Protein AF-A0A7S4JA35-F1 (afdb_monomer_lite)

Organism: Guillardia theta (NCBI:txid55529)

pLDDT: mean 89.78, std 7.51, range [56.56, 97.75]

Secondary structure (DSSP, 8-state):
-HHHHHHHHHH--EEEETTGGGS-HHHHHHHHHHHHHHHHHHHTT-SEEEETTEEEE--TT-EEEE---TTSTT-PPPPHHHHHTS---------HHHHHHHHHHHTT-SSHHHHHHHHHHHHHHHHHHS---TT---SHHHHHHHHHHHHHHHHHTT-----HHHHHHHHHHHHHHHHGGGS-HHHHHHHHHHHHHH-TT---PPP--TTHHHHHHHHHHHTT----HHHHHHHHHHHHHHHH-S-----

Structure (mmCIF, N/CA/C/O backbone):
data_AF-A0A7S4JA35-F1
#
_entry.id   AF-A0A7S4JA35-F1
#
loop_
_atom_site.group_PDB
_atom_site.id
_atom_site.type_symbol
_atom_site.label_atom_id
_atom_site.label_alt_id
_atom_site.label_comp_id
_atom_site.label_asym_id
_atom_site.label_entity_id
_atom_site.label_seq_id
_atom_site.pdbx_PDB_ins_code
_atom_site.Cartn_x
_atom_site.Cartn_y
_atom_site.Cartn_z
_atom_site.occupancy
_atom_site.B_iso_or_equiv
_atom_site.auth_seq_id
_atom_site.auth_comp_id
_atom_site.auth_asym_id
_atom_site.auth_atom_id
_atom_site.pdbx_PDB_model_num
ATOM 1 N N . MET A 1 1 ? -25.005 -2.907 8.654 1.00 83.94 1 MET A N 1
ATOM 2 C CA . MET A 1 1 ? -24.137 -2.500 9.779 1.00 83.94 1 MET A CA 1
ATOM 3 C C . MET A 1 1 ? -24.591 -3.073 11.118 1.00 83.94 1 MET A C 1
ATOM 5 O O . MET A 1 1 ? -23.832 -3.814 11.720 1.00 83.94 1 MET A O 1
ATOM 9 N N . GLY A 1 2 ? -25.831 -2.828 11.550 1.00 86.81 2 GLY A N 1
ATOM 10 C CA . GLY A 1 2 ? -26.327 -3.287 12.855 1.00 86.81 2 GLY A CA 1
ATOM 11 C C . GLY A 1 2 ? -26.114 -4.772 13.181 1.00 86.81 2 GLY A C 1
ATOM 12 O O . GLY A 1 2 ? -25.605 -5.099 14.244 1.00 86.81 2 GLY A O 1
ATOM 13 N N . ARG A 1 3 ? -26.393 -5.679 12.233 1.00 91.69 3 ARG A N 1
ATOM 14 C CA . ARG A 1 3 ? -26.120 -7.124 12.401 1.00 91.69 3 ARG A CA 1
ATOM 15 C C . ARG A 1 3 ? -24.639 -7.463 12.603 1.00 91.69 3 ARG A C 1
ATOM 17 O O . ARG A 1 3 ? -24.341 -8.431 13.288 1.00 91.69 3 ARG A O 1
ATOM 24 N N . ILE A 1 4 ? -23.731 -6.685 12.016 1.00 94.94 4 ILE A N 1
ATOM 25 C CA . ILE A 1 4 ? -22.285 -6.880 12.186 1.00 94.94 4 ILE A CA 1
ATOM 26 C C . ILE A 1 4 ? -21.891 -6.477 13.607 1.00 94.94 4 ILE A C 1
ATOM 28 O O . ILE A 1 4 ? -21.201 -7.233 14.278 1.00 94.94 4 ILE A O 1
ATOM 32 N N . LEU A 1 5 ? -22.386 -5.330 14.088 1.00 94.88 5 LEU A N 1
ATOM 33 C CA . LEU A 1 5 ? -22.136 -4.873 15.458 1.00 94.88 5 LEU A CA 1
ATOM 34 C C . LEU A 1 5 ? -22.689 -5.851 16.500 1.00 94.88 5 LEU A C 1
ATOM 36 O O . LEU A 1 5 ? -21.987 -6.152 17.455 1.00 94.88 5 LEU A O 1
ATOM 40 N N . LEU A 1 6 ? -23.884 -6.411 16.271 1.00 94.56 6 LEU A N 1
ATOM 41 C CA . LEU A 1 6 ? -24.432 -7.489 17.102 1.00 94.56 6 LEU A CA 1
ATOM 42 C C . LEU A 1 6 ? -23.454 -8.669 17.206 1.00 94.56 6 LEU A C 1
ATOM 44 O O . LEU A 1 6 ? -23.103 -9.081 18.306 1.00 94.56 6 LEU A O 1
ATOM 48 N N . GLY A 1 7 ? -22.952 -9.159 16.068 1.00 94.88 7 GLY A N 1
ATOM 49 C CA . GLY A 1 7 ? -21.987 -10.261 16.054 1.00 94.88 7 GLY A CA 1
ATOM 50 C C . GLY A 1 7 ? -20.665 -9.921 16.752 1.00 94.88 7 GLY A C 1
ATOM 51 O O . GLY A 1 7 ? -20.111 -10.759 17.459 1.00 94.88 7 GLY A O 1
ATOM 52 N N . LEU A 1 8 ? -20.162 -8.691 16.612 1.00 96.75 8 LEU A N 1
ATOM 53 C CA . LEU A 1 8 ? -18.968 -8.238 17.337 1.00 96.75 8 LEU A CA 1
ATOM 54 C C . LEU A 1 8 ? -19.197 -8.195 18.853 1.00 96.75 8 LEU A C 1
ATOM 56 O O . LEU A 1 8 ? -18.301 -8.568 19.606 1.00 96.75 8 LEU A O 1
ATOM 60 N N . CYS A 1 9 ? -20.384 -7.777 19.301 1.00 95.75 9 CYS A N 1
ATOM 61 C CA . CYS A 1 9 ? -20.728 -7.722 20.721 1.00 95.75 9 CYS A CA 1
ATOM 62 C C . CYS A 1 9 ? -20.761 -9.109 21.362 1.00 95.75 9 CYS A C 1
ATOM 64 O O . CYS A 1 9 ? -20.239 -9.262 22.462 1.00 95.75 9 CYS A O 1
ATOM 66 N N . GLU A 1 10 ? -21.314 -10.112 20.678 1.00 94.50 10 GLU A N 1
ATOM 67 C CA . GLU A 1 10 ? -21.361 -11.482 21.208 1.00 94.50 10 GLU A CA 1
ATOM 68 C C . GLU A 1 10 ? -19.992 -12.170 21.155 1.00 94.50 10 GLU A C 1
ATOM 70 O O . GLU A 1 10 ? -19.593 -12.864 22.089 1.00 94.50 10 GLU A O 1
ATOM 75 N N . THR A 1 11 ? -19.244 -11.969 20.066 1.00 96.44 11 THR A N 1
ATOM 76 C CA . THR A 1 11 ? -17.942 -12.630 19.871 1.00 96.44 11 THR A CA 1
ATOM 77 C C . THR A 1 11 ? -16.807 -11.974 20.656 1.00 96.44 11 THR A C 1
ATOM 79 O O . THR A 1 11 ? -15.833 -12.647 20.985 1.00 96.44 11 THR A O 1
ATOM 82 N N . GLY A 1 12 ? -16.899 -10.674 20.953 1.00 95.44 12 GLY A N 1
ATOM 83 C CA . GLY A 1 12 ? -15.796 -9.888 21.515 1.00 95.44 12 GLY A CA 1
ATOM 84 C C . GLY A 1 12 ? -14.679 -9.591 20.513 1.00 95.44 12 GLY A C 1
ATOM 85 O O . GLY A 1 12 ? -13.583 -9.208 20.915 1.00 95.44 12 GLY A O 1
ATOM 86 N N . ALA A 1 13 ? -14.926 -9.787 19.215 1.00 97.50 13 ALA A N 1
ATOM 87 C CA . ALA A 1 13 ? -13.941 -9.535 18.173 1.00 97.50 13 ALA A CA 1
ATOM 88 C C . ALA A 1 13 ? -13.712 -8.032 17.931 1.00 97.50 13 ALA A C 1
ATOM 90 O O . ALA A 1 13 ? -14.494 -7.168 18.340 1.00 97.50 13 ALA A O 1
ATOM 91 N N . TRP A 1 14 ? -12.619 -7.717 17.233 1.00 97.50 14 TRP A N 1
ATOM 92 C CA . TRP A 1 14 ? -12.282 -6.351 16.839 1.00 97.50 14 TRP A CA 1
ATOM 93 C C . TRP A 1 14 ? -12.704 -6.100 15.393 1.00 97.50 14 TRP A C 1
ATOM 95 O O . TRP A 1 14 ? -12.176 -6.706 14.463 1.00 97.50 14 TRP A O 1
ATOM 105 N N . GLY A 1 15 ? -13.657 -5.190 15.203 1.00 96.69 15 GLY A N 1
ATOM 106 C CA . GLY A 1 15 ? -14.072 -4.723 13.887 1.00 96.69 15 GLY A CA 1
ATOM 107 C C . GLY A 1 15 ? -13.211 -3.552 13.432 1.00 96.69 15 GLY A C 1
ATOM 108 O O . GLY A 1 15 ? -13.271 -2.486 14.039 1.00 96.69 15 GLY A O 1
ATOM 109 N N . CYS A 1 16 ? -12.441 -3.733 12.358 1.00 96.06 16 CYS A N 1
ATOM 110 C CA . CYS A 1 16 ? -11.762 -2.646 11.654 1.00 96.06 16 CYS A CA 1
ATOM 111 C C . CYS A 1 16 ? -12.520 -2.346 10.358 1.00 96.06 16 CYS A C 1
ATOM 113 O O . CYS A 1 16 ? -12.487 -3.139 9.417 1.00 96.06 16 CYS A O 1
ATOM 115 N N . PHE A 1 17 ? -13.245 -1.231 10.331 1.00 93.81 17 PHE A N 1
ATOM 116 C CA . PHE A 1 17 ? -14.044 -0.827 9.182 1.00 93.81 17 PHE A CA 1
ATOM 117 C C . PHE A 1 17 ? -13.243 0.123 8.298 1.00 93.81 17 PHE A C 1
ATOM 119 O O . PHE A 1 17 ? -13.007 1.278 8.662 1.00 93.81 17 PHE A O 1
ATOM 126 N N . ASP A 1 18 ? -12.823 -0.389 7.146 1.00 92.44 18 ASP A N 1
ATOM 127 C CA . ASP A 1 18 ? -12.045 0.371 6.176 1.00 92.44 18 ASP A CA 1
ATOM 128 C C . ASP A 1 18 ? -12.931 1.332 5.367 1.00 92.44 18 ASP A C 1
ATOM 130 O O . ASP A 1 18 ? -14.087 1.023 5.072 1.00 92.44 18 ASP A O 1
ATOM 134 N N . GLU A 1 19 ? -12.396 2.506 5.027 1.00 89.06 19 GLU A N 1
ATOM 135 C CA . GLU A 1 19 ? -13.077 3.555 4.254 1.00 89.06 19 GLU A CA 1
ATOM 136 C C . GLU A 1 19 ? -14.473 3.926 4.788 1.00 89.06 19 GLU A C 1
ATOM 138 O O . GLU A 1 19 ? -15.425 4.134 4.030 1.00 89.06 19 GLU A O 1
ATOM 143 N N . PHE A 1 20 ? -14.604 4.041 6.110 1.00 89.12 20 PHE A N 1
ATOM 144 C CA . PHE A 1 20 ? -15.894 4.206 6.786 1.00 89.12 20 PHE A CA 1
ATOM 145 C C . PHE A 1 20 ? -16.680 5.439 6.316 1.00 89.12 20 PHE A C 1
ATOM 147 O O . PHE A 1 20 ? -17.910 5.462 6.325 1.00 89.12 20 PHE A O 1
ATOM 154 N N . ASN A 1 21 ? -15.965 6.456 5.839 1.00 85.38 21 ASN A N 1
ATOM 155 C CA . ASN A 1 21 ? -16.528 7.685 5.300 1.00 85.38 21 ASN A CA 1
ATOM 156 C C . ASN A 1 21 ? -17.088 7.571 3.865 1.00 85.38 21 ASN A C 1
ATOM 158 O O . ASN A 1 21 ? -17.486 8.584 3.295 1.00 85.38 21 ASN A O 1
ATOM 162 N N . ARG A 1 22 ? -17.146 6.367 3.278 1.00 88.69 22 ARG A N 1
ATOM 163 C CA . ARG A 1 22 ? -17.913 6.082 2.048 1.00 88.69 22 ARG A CA 1
ATOM 164 C C . ARG A 1 22 ? -19.388 5.775 2.309 1.00 88.69 22 ARG A C 1
ATOM 166 O O . ARG A 1 22 ? -20.163 5.679 1.362 1.00 88.69 22 ARG A O 1
ATOM 173 N N . LEU A 1 23 ? -19.776 5.582 3.568 1.00 87.25 23 LEU A N 1
ATOM 174 C CA . LEU A 1 23 ? -21.172 5.375 3.938 1.00 87.25 23 LEU A CA 1
ATOM 175 C C . LEU A 1 23 ? -21.963 6.681 3.838 1.00 87.25 23 LEU A C 1
ATOM 177 O O . LEU A 1 23 ? -21.459 7.755 4.163 1.00 87.25 23 LEU A O 1
ATOM 181 N N . GLU A 1 24 ? -23.233 6.565 3.453 1.00 86.25 24 GLU A N 1
ATOM 182 C CA . GLU A 1 24 ? -24.162 7.691 3.452 1.00 86.25 24 GLU A CA 1
ATOM 183 C C . GLU A 1 24 ? -24.332 8.283 4.859 1.00 86.25 24 GLU A C 1
ATOM 185 O O . GLU A 1 24 ? -24.391 7.566 5.863 1.00 86.25 24 GLU A O 1
ATOM 190 N N . GLU A 1 25 ? -24.508 9.600 4.935 1.00 83.25 25 GLU A N 1
ATOM 191 C CA . GLU A 1 25 ? -24.620 10.342 6.197 1.00 83.25 25 GLU A CA 1
ATOM 192 C C . GLU A 1 25 ? -25.758 9.841 7.107 1.00 83.25 25 GLU A C 1
ATOM 194 O O . GLU A 1 25 ? -25.607 9.755 8.331 1.00 83.25 25 GLU A O 1
ATOM 199 N N . ARG A 1 26 ? -26.889 9.434 6.513 1.00 84.81 26 ARG A N 1
ATOM 200 C CA . ARG A 1 26 ? -28.026 8.852 7.247 1.00 84.81 26 ARG A CA 1
ATOM 201 C C . ARG A 1 26 ? -27.642 7.543 7.938 1.00 84.81 26 ARG A C 1
ATOM 203 O O . ARG A 1 26 ? -28.028 7.312 9.083 1.00 84.81 26 ARG A O 1
ATOM 210 N N . ILE A 1 27 ? -26.849 6.709 7.264 1.00 87.94 27 ILE A N 1
ATOM 211 C CA . ILE A 1 27 ? -26.351 5.444 7.814 1.00 87.94 27 ILE A CA 1
ATOM 212 C C . ILE A 1 27 ? -25.349 5.731 8.934 1.00 87.94 27 ILE A C 1
ATOM 214 O O . ILE A 1 27 ? -25.448 5.130 10.002 1.00 87.94 27 ILE A O 1
ATOM 218 N N . LEU A 1 28 ? -24.432 6.682 8.734 1.00 87.62 28 LEU A N 1
ATOM 219 C CA . LEU A 1 28 ? -23.453 7.088 9.748 1.00 87.62 28 LEU A CA 1
ATOM 220 C C . LEU A 1 28 ? -24.124 7.584 11.036 1.00 87.62 28 LEU A C 1
ATOM 222 O O . LEU A 1 28 ? -23.699 7.221 12.133 1.00 87.62 28 LEU A O 1
ATOM 226 N N . SER A 1 29 ? -25.209 8.348 10.907 1.00 84.44 29 SER A N 1
ATOM 227 C CA . SER A 1 29 ? -25.984 8.849 12.046 1.00 84.44 29 SER A CA 1
ATOM 228 C C . SER A 1 29 ? -26.700 7.733 12.813 1.00 84.44 29 SER A C 1
ATOM 230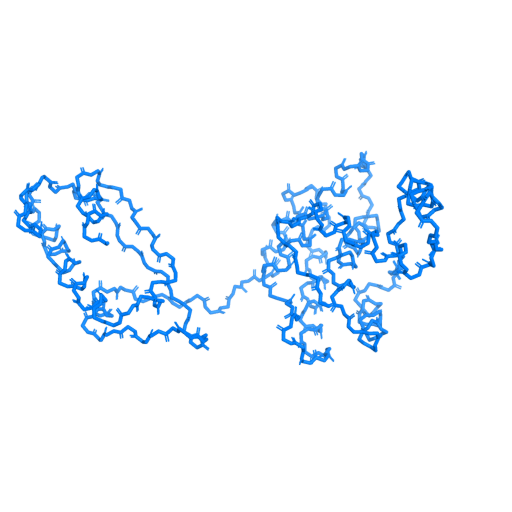 O O . SER A 1 29 ? -26.701 7.730 14.039 1.00 84.44 29 SER A O 1
ATOM 232 N N . ALA A 1 30 ? -27.270 6.742 12.121 1.00 85.50 30 ALA A N 1
ATOM 233 C CA . ALA A 1 30 ? -27.884 5.587 12.783 1.00 85.50 30 ALA A CA 1
ATOM 234 C C . ALA A 1 30 ? -26.839 4.695 13.482 1.00 85.50 30 ALA A C 1
ATOM 236 O O . ALA A 1 30 ? -27.085 4.136 14.551 1.00 85.50 30 ALA A O 1
ATOM 237 N N . VAL A 1 31 ? -25.652 4.564 12.885 1.00 90.06 31 VAL A N 1
ATOM 238 C CA . VAL A 1 31 ? -24.554 3.765 13.439 1.00 90.06 31 VAL A CA 1
ATOM 239 C C . VAL A 1 31 ? -23.910 4.447 14.650 1.00 90.06 31 VAL A C 1
ATOM 241 O O . VAL A 1 31 ? -23.485 3.747 15.567 1.00 90.06 31 VAL A O 1
ATOM 244 N N . SER A 1 32 ? -23.890 5.783 14.720 1.00 90.12 32 SER A N 1
ATOM 245 C CA . SER A 1 32 ? -23.336 6.506 15.876 1.00 90.12 32 SER A CA 1
ATOM 246 C C . SER A 1 32 ? -24.073 6.178 17.174 1.00 90.12 32 SER A C 1
ATOM 248 O O . SER A 1 32 ? -23.432 5.898 18.185 1.00 90.12 32 SER A O 1
ATOM 250 N N . GLN A 1 33 ? -25.407 6.102 17.132 1.00 90.44 33 GLN A N 1
ATOM 251 C CA . GLN A 1 33 ? -26.212 5.685 18.281 1.00 90.44 33 GLN A CA 1
ATOM 252 C C . GLN A 1 33 ? -25.868 4.258 18.714 1.00 90.44 33 GLN A C 1
ATOM 254 O O . GLN A 1 33 ? -25.682 4.005 19.900 1.00 90.44 33 GLN A O 1
ATOM 259 N N . GLN A 1 34 ? -25.712 3.336 17.759 1.00 93.06 34 GLN A N 1
ATOM 260 C CA . GLN A 1 34 ? -25.357 1.945 18.057 1.00 93.06 34 GLN A CA 1
ATOM 261 C C . GLN A 1 34 ? -23.984 1.849 18.734 1.00 93.06 34 GLN A C 1
ATOM 263 O O . GLN A 1 34 ? -23.843 1.168 19.746 1.00 93.06 34 GLN A O 1
ATOM 268 N N . ILE A 1 35 ? -22.984 2.568 18.217 1.00 95.25 35 ILE A N 1
ATOM 269 C CA . ILE A 1 35 ? -21.632 2.598 18.790 1.00 95.25 35 ILE A CA 1
ATOM 270 C C . ILE A 1 35 ? -21.643 3.218 20.191 1.00 95.25 35 ILE A C 1
ATOM 272 O O . ILE A 1 35 ? -21.011 2.673 21.093 1.00 95.25 35 ILE A O 1
ATOM 276 N N . LEU A 1 36 ? -22.379 4.312 20.402 1.00 94.94 36 LEU A N 1
ATOM 277 C CA . LEU A 1 36 ? -22.489 4.957 21.711 1.00 94.94 36 LEU A CA 1
ATOM 278 C C . LEU A 1 36 ? -23.102 4.022 22.763 1.00 94.94 36 LEU A C 1
ATOM 280 O O . LEU A 1 36 ? -22.593 3.954 23.886 1.00 94.94 36 LEU A O 1
ATOM 284 N N . THR A 1 37 ? -24.160 3.286 22.409 1.00 94.44 37 THR A N 1
ATOM 285 C CA . THR A 1 37 ? -24.784 2.304 23.308 1.00 94.44 37 THR A CA 1
ATOM 286 C C . THR A 1 37 ? -23.790 1.209 23.687 1.00 94.44 37 THR A C 1
ATOM 288 O O . THR A 1 37 ? -23.655 0.885 24.866 1.00 94.44 37 THR A O 1
ATOM 291 N N . ILE A 1 38 ? -23.030 0.697 22.712 1.00 95.56 38 ILE A N 1
ATOM 292 C CA . ILE A 1 38 ? -21.990 -0.315 22.943 1.00 95.56 38 ILE A CA 1
ATOM 293 C C . ILE A 1 38 ? -20.894 0.227 23.866 1.00 95.56 38 ILE A C 1
ATOM 295 O O . ILE A 1 38 ? -20.585 -0.390 24.882 1.00 95.56 38 ILE A O 1
ATOM 299 N N . GLN A 1 39 ? -20.330 1.397 23.558 1.00 95.38 39 GLN A N 1
ATOM 300 C CA . GLN A 1 39 ? -19.256 1.998 24.353 1.00 95.38 39 GLN A CA 1
ATOM 301 C C . GLN A 1 39 ? -19.688 2.293 25.792 1.00 95.38 39 GLN A C 1
ATOM 303 O O . GLN A 1 39 ? -18.910 2.076 26.720 1.00 95.38 39 GLN A O 1
ATOM 308 N N . SER A 1 40 ? -20.920 2.770 25.987 1.00 95.19 40 SER A N 1
ATOM 309 C CA . SER A 1 40 ? -21.470 3.033 27.321 1.00 95.19 40 SER A CA 1
ATOM 310 C C . SER A 1 40 ? -21.647 1.738 28.112 1.00 95.19 40 SER A C 1
ATOM 312 O O . SER A 1 40 ? -21.187 1.653 29.247 1.00 95.19 40 SER A O 1
ATOM 314 N N . ALA A 1 41 ? -22.214 0.697 27.495 1.00 95.56 41 ALA A N 1
ATOM 315 C CA . ALA A 1 41 ? -22.395 -0.599 28.143 1.00 95.56 41 ALA A CA 1
ATOM 316 C C . ALA A 1 41 ? -21.056 -1.245 28.548 1.00 95.56 41 ALA A C 1
ATOM 318 O O . ALA A 1 41 ? -20.944 -1.762 29.660 1.00 95.56 41 ALA A O 1
ATOM 319 N N . VAL A 1 42 ? -20.025 -1.148 27.697 1.00 95.62 42 VAL A N 1
ATOM 320 C CA . VAL A 1 42 ? -18.664 -1.613 28.023 1.00 95.62 42 VAL A CA 1
ATOM 321 C C . VAL A 1 42 ? -18.067 -0.799 29.176 1.00 95.62 42 VAL A C 1
ATOM 323 O O . VAL A 1 42 ? -17.523 -1.380 30.112 1.00 95.62 42 VAL A O 1
ATOM 326 N N . ARG A 1 43 ? -18.193 0.536 29.150 1.00 95.12 43 ARG A N 1
ATOM 327 C CA . ARG A 1 43 ? -17.661 1.428 30.199 1.00 95.12 43 ARG A CA 1
ATOM 328 C C . ARG A 1 43 ? -18.292 1.165 31.566 1.00 95.12 43 ARG A C 1
ATOM 330 O O . ARG A 1 43 ? -17.611 1.256 32.580 1.00 95.12 43 ARG A O 1
ATOM 337 N N . GLU A 1 44 ? -19.579 0.851 31.584 1.00 96.19 44 GLU A N 1
ATOM 338 C CA . GLU A 1 44 ? -20.334 0.537 32.798 1.00 96.19 44 GLU A CA 1
ATOM 339 C C . GLU A 1 44 ? -20.157 -0.920 33.262 1.00 96.19 44 GLU A C 1
ATOM 341 O O . GLU A 1 44 ? -20.686 -1.298 34.304 1.00 96.19 44 GLU A O 1
ATOM 346 N N . GLY A 1 45 ? -19.426 -1.752 32.511 1.00 94.31 45 GLY A N 1
ATOM 347 C CA . GLY A 1 45 ? -19.205 -3.158 32.855 1.00 94.31 45 GLY A CA 1
ATOM 348 C C . GLY A 1 45 ? -20.462 -4.026 32.749 1.00 94.31 45 GLY A C 1
ATOM 349 O O . GLY A 1 45 ? -20.580 -5.028 33.459 1.00 94.31 45 GLY A O 1
ATOM 350 N N . ARG A 1 46 ? -21.419 -3.654 31.887 1.00 94.56 46 ARG A N 1
ATOM 351 C CA . ARG A 1 46 ? -22.641 -4.441 31.672 1.00 94.56 46 ARG A CA 1
ATOM 352 C C . ARG A 1 46 ? -22.306 -5.770 30.990 1.00 94.56 46 ARG A C 1
ATOM 354 O O . ARG A 1 46 ? -21.463 -5.825 30.100 1.00 94.56 46 ARG A O 1
ATOM 361 N N . ARG A 1 47 ? -23.002 -6.838 31.389 1.00 92.88 47 ARG A N 1
ATOM 362 C CA . ARG A 1 47 ? -22.884 -8.179 30.777 1.00 92.88 47 ARG A CA 1
ATOM 363 C C . ARG A 1 47 ? -23.864 -8.411 29.634 1.00 92.88 47 ARG A C 1
ATOM 365 O O . ARG A 1 47 ? -23.649 -9.300 28.823 1.00 92.88 47 ARG A O 1
ATOM 372 N N . GLU A 1 48 ? -24.915 -7.606 29.574 1.00 94.00 48 GLU A N 1
ATOM 373 C CA . GLU A 1 48 ? -25.954 -7.664 28.556 1.00 94.00 48 GLU A CA 1
ATOM 374 C C . GLU A 1 48 ? -26.188 -6.264 27.993 1.00 94.00 48 GLU A C 1
ATOM 376 O O . GLU A 1 48 ? -26.036 -5.251 28.685 1.00 94.00 48 GLU A O 1
ATOM 381 N N . ILE A 1 49 ? -26.548 -6.212 26.718 1.00 94.62 49 ILE A N 1
ATOM 382 C CA . ILE A 1 49 ? -26.861 -4.985 25.995 1.00 94.62 49 ILE A CA 1
ATOM 383 C C . ILE A 1 49 ? -28.091 -5.227 25.129 1.00 94.62 49 ILE A C 1
ATOM 385 O O . ILE A 1 49 ? -28.274 -6.316 24.589 1.00 94.62 49 ILE A O 1
ATOM 389 N N . GLU A 1 50 ? -28.923 -4.202 24.978 1.00 93.44 50 GLU A N 1
ATOM 390 C CA . GLU A 1 50 ? -29.985 -4.193 23.981 1.00 93.44 50 GLU A CA 1
ATOM 391 C C . GLU A 1 50 ? -29.556 -3.332 22.791 1.00 93.44 50 GLU A C 1
ATOM 393 O O . GLU A 1 50 ? -29.210 -2.158 22.939 1.00 93.44 50 GLU A O 1
ATOM 398 N N . LEU A 1 51 ? -29.567 -3.917 21.596 1.00 91.38 51 LEU A N 1
ATOM 399 C CA . LEU A 1 51 ? -29.212 -3.229 20.364 1.00 91.38 51 LEU A CA 1
ATOM 400 C C . LEU A 1 51 ? -30.201 -3.630 19.263 1.00 91.38 51 LEU A C 1
ATOM 402 O O . LEU A 1 51 ? -30.364 -4.808 18.957 1.00 91.38 51 LEU A O 1
ATOM 406 N N . ILE A 1 52 ? -30.859 -2.646 18.639 1.00 88.12 52 ILE A N 1
ATOM 407 C CA . ILE A 1 52 ? -31.832 -2.868 17.545 1.00 88.12 52 ILE A CA 1
ATOM 408 C C . ILE A 1 52 ? -32.977 -3.810 17.983 1.00 88.12 52 ILE A C 1
ATOM 410 O O . ILE A 1 52 ? -33.380 -4.710 17.247 1.00 88.12 52 ILE A O 1
ATOM 414 N N . GLY A 1 53 ? -33.473 -3.630 19.213 1.00 88.56 53 GLY A N 1
ATOM 415 C CA . GLY A 1 53 ? -34.566 -4.432 19.775 1.00 88.56 53 GLY A CA 1
ATOM 416 C C . GLY A 1 53 ? -34.202 -5.893 20.054 1.00 88.56 53 GLY A C 1
ATOM 417 O O . GLY A 1 53 ? -35.084 -6.748 20.104 1.00 88.56 53 GLY A O 1
ATOM 418 N N . ARG A 1 54 ? -32.906 -6.210 20.170 1.00 90.06 54 ARG A N 1
ATOM 419 C CA . ARG A 1 54 ? -32.415 -7.532 20.570 1.00 90.06 54 ARG A CA 1
ATOM 420 C C . ARG A 1 54 ? -31.513 -7.405 21.783 1.00 90.06 54 ARG A C 1
ATOM 422 O O . ARG A 1 54 ? -30.563 -6.626 21.747 1.00 90.06 54 ARG A O 1
ATOM 429 N N . SER A 1 55 ? -31.785 -8.207 22.805 1.00 92.81 55 SER A N 1
ATOM 430 C CA . SER A 1 55 ? -30.895 -8.393 23.950 1.00 92.81 55 SER A CA 1
ATOM 431 C C . SER A 1 55 ? -29.863 -9.467 23.630 1.00 92.81 55 SER A C 1
ATOM 433 O O . SER A 1 55 ? -30.207 -10.524 23.100 1.00 92.81 55 SER A O 1
ATOM 435 N N . LEU A 1 56 ? -28.602 -9.186 23.937 1.00 93.94 56 LEU A N 1
ATOM 436 C CA . LEU A 1 56 ? -27.483 -10.095 23.725 1.00 93.94 56 LEU A CA 1
ATOM 437 C C . LEU A 1 56 ? -26.465 -9.965 24.854 1.00 93.94 56 LEU A C 1
ATOM 439 O O . LEU A 1 56 ? -26.371 -8.926 25.515 1.00 93.94 56 LEU A O 1
ATOM 443 N N . ASN A 1 57 ? -25.664 -11.014 25.025 1.00 94.50 57 ASN A N 1
ATOM 444 C CA . ASN A 1 57 ? -24.508 -10.966 25.907 1.00 94.50 57 ASN A CA 1
ATOM 445 C C . ASN A 1 57 ? -23.449 -10.038 25.306 1.00 94.50 57 ASN A C 1
ATOM 447 O O . ASN A 1 57 ? -23.072 -10.169 24.141 1.00 94.50 57 ASN A O 1
ATOM 451 N N . LEU A 1 58 ? -22.964 -9.105 26.118 1.00 96.50 58 LEU A N 1
ATOM 452 C CA . LEU A 1 58 ? -21.893 -8.193 25.763 1.00 96.50 58 LEU A CA 1
ATOM 453 C C . LEU A 1 58 ? -20.561 -8.772 26.229 1.00 96.50 58 LEU A C 1
ATOM 455 O O . LEU A 1 58 ? -20.295 -8.887 27.426 1.00 96.50 58 LEU A O 1
ATOM 459 N N . ASN A 1 59 ? -19.694 -9.082 25.273 1.00 96.31 59 ASN A N 1
ATOM 460 C CA . ASN A 1 59 ? -18.312 -9.409 25.556 1.00 96.31 59 ASN A CA 1
ATOM 461 C C . ASN A 1 59 ? -17.484 -8.108 25.690 1.00 96.31 59 ASN A C 1
ATOM 463 O O . ASN A 1 59 ? -17.389 -7.348 24.721 1.00 96.31 59 ASN A O 1
ATOM 467 N N . PRO A 1 60 ? -16.852 -7.838 26.851 1.00 94.38 60 PRO A N 1
ATOM 468 C CA . PRO A 1 60 ? -16.102 -6.601 27.087 1.00 94.38 60 PRO A CA 1
ATOM 469 C C . PRO A 1 60 ? -14.833 -6.470 26.229 1.00 94.38 60 PRO A C 1
ATOM 471 O O . PRO A 1 60 ? -14.258 -5.388 26.167 1.00 94.38 60 PRO A O 1
ATOM 474 N N . SER A 1 61 ? -14.389 -7.540 25.560 1.00 96.00 61 SE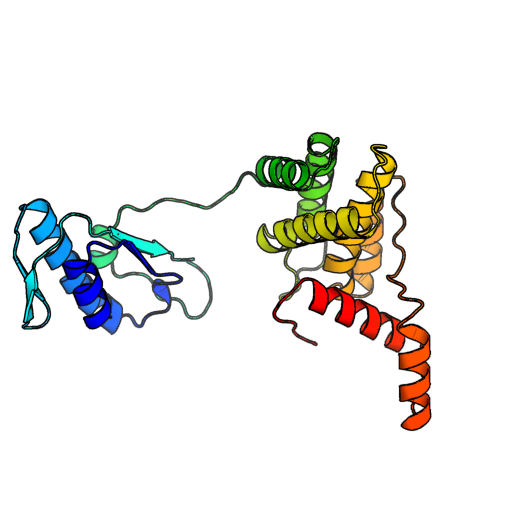R A N 1
ATOM 475 C CA . SER A 1 61 ? -13.224 -7.517 24.666 1.00 96.00 61 SER A CA 1
ATOM 476 C C . SER A 1 61 ? -13.490 -6.884 23.296 1.00 96.00 61 SER A C 1
ATOM 478 O O . SER A 1 61 ? -12.541 -6.725 22.526 1.00 96.00 61 SER A O 1
ATOM 480 N N . ILE A 1 62 ? -14.739 -6.509 22.987 1.00 96.69 62 ILE A N 1
ATOM 481 C CA . ILE A 1 62 ? -15.102 -5.875 21.714 1.00 96.69 62 ILE A CA 1
ATOM 482 C C . ILE A 1 62 ? -14.249 -4.631 21.418 1.00 96.69 62 ILE A C 1
ATOM 484 O O . ILE A 1 62 ? -14.053 -3.758 22.263 1.00 96.69 62 ILE A O 1
ATOM 488 N N . GLY A 1 63 ? -13.800 -4.523 20.167 1.00 96.06 63 GLY A N 1
ATOM 489 C CA . GLY A 1 63 ? -13.112 -3.347 19.640 1.00 96.06 63 GLY A CA 1
ATOM 490 C C . GLY A 1 63 ? -13.786 -2.835 18.372 1.00 96.06 63 GLY A C 1
ATOM 491 O O . GLY A 1 63 ? -14.165 -3.623 17.507 1.00 96.06 63 GLY A O 1
ATOM 492 N N . ILE A 1 64 ? -13.930 -1.515 18.243 1.00 96.38 64 ILE A N 1
ATOM 493 C CA . ILE A 1 64 ? -14.454 -0.870 17.032 1.00 96.38 64 ILE A CA 1
ATOM 494 C C . ILE A 1 64 ? -13.442 0.171 16.568 1.00 96.38 64 ILE A C 1
ATOM 496 O O . ILE A 1 64 ? -13.166 1.142 17.272 1.00 96.38 64 ILE A O 1
ATOM 500 N N . PHE A 1 65 ? -12.923 -0.025 15.362 1.00 96.25 65 PHE A N 1
ATOM 501 C CA . PHE A 1 65 ? -11.959 0.845 14.708 1.00 96.25 65 PHE A CA 1
ATOM 502 C C . PHE A 1 65 ? -12.470 1.205 13.322 1.00 96.25 65 PHE A C 1
ATOM 504 O O . PHE A 1 65 ? -13.115 0.398 12.652 1.00 96.25 65 PHE A O 1
ATOM 511 N N . VAL A 1 66 ? -12.175 2.423 12.891 1.00 93.88 66 VAL A N 1
ATOM 512 C CA . VAL A 1 66 ? -12.549 2.917 11.569 1.00 93.88 66 VAL A CA 1
ATOM 513 C C . VAL A 1 66 ? -11.332 3.552 10.919 1.00 93.88 66 VAL A C 1
ATOM 515 O O . VAL A 1 66 ? -10.542 4.214 11.594 1.00 93.88 66 VAL A O 1
ATOM 518 N N . THR A 1 67 ? -11.187 3.374 9.612 1.00 92.75 67 THR A N 1
ATOM 519 C CA . THR A 1 67 ? -10.265 4.176 8.808 1.00 92.75 67 THR A CA 1
ATOM 520 C C . THR A 1 67 ? -11.077 5.151 7.963 1.00 92.75 67 THR A C 1
ATOM 522 O O . THR A 1 67 ? -12.219 4.901 7.569 1.00 92.75 67 THR A O 1
ATOM 525 N N . MET A 1 68 ? -10.486 6.305 7.695 1.00 88.44 68 MET A N 1
ATOM 526 C CA . MET A 1 68 ? -11.041 7.297 6.790 1.00 88.44 68 MET A CA 1
ATOM 527 C C . MET A 1 68 ? -9.879 7.953 6.063 1.00 88.44 68 MET A C 1
ATOM 529 O O . MET A 1 68 ? -8.884 8.289 6.703 1.00 88.44 68 MET A O 1
ATOM 533 N N . ASN A 1 69 ? -10.007 8.185 4.755 1.00 84.31 69 ASN A N 1
ATOM 534 C CA . ASN A 1 69 ? -9.085 9.096 4.078 1.00 84.31 69 ASN A CA 1
ATOM 535 C C . ASN A 1 69 ? -9.858 10.341 3.616 1.00 84.31 69 ASN A C 1
ATOM 537 O O . ASN A 1 69 ? -10.653 10.257 2.671 1.00 84.31 69 ASN A O 1
ATOM 541 N N . PRO A 1 70 ? -9.717 11.476 4.322 1.00 78.69 70 PRO A N 1
ATOM 542 C CA . PRO A 1 70 ? -10.386 12.718 3.951 1.00 78.69 70 PRO A CA 1
ATOM 543 C C . PRO A 1 70 ? -9.868 13.235 2.599 1.00 78.69 70 PRO A C 1
ATOM 545 O O . PRO A 1 70 ? -8.746 12.930 2.203 1.00 78.69 70 PRO A O 1
ATOM 548 N N . GLY A 1 71 ? -10.691 14.003 1.881 1.00 73.38 71 GLY A N 1
ATOM 549 C CA . GLY A 1 71 ? -10.287 14.687 0.642 1.00 73.38 71 GLY A CA 1
ATOM 550 C C . GLY A 1 71 ? -10.364 13.872 -0.656 1.00 73.38 71 GLY A C 1
ATOM 551 O O . GLY A 1 71 ? -10.059 14.411 -1.712 1.00 73.38 71 GLY A O 1
ATOM 552 N N . TYR A 1 72 ? -10.801 12.610 -0.616 1.00 72.25 72 TYR A N 1
ATOM 553 C CA . TYR A 1 72 ? -11.064 11.828 -1.833 1.00 72.25 72 TYR A CA 1
ATOM 554 C C . TYR A 1 72 ? -12.525 11.959 -2.277 1.00 72.25 72 TYR A C 1
ATOM 556 O O . TYR A 1 72 ? -13.428 12.070 -1.445 1.00 72.25 72 TYR A O 1
ATOM 564 N N . ALA A 1 73 ? -12.754 11.895 -3.591 1.00 72.00 73 ALA A N 1
ATOM 565 C CA . ALA A 1 73 ? -14.084 11.978 -4.187 1.00 72.00 73 ALA A CA 1
ATOM 566 C C . ALA A 1 73 ? -15.038 10.893 -3.651 1.00 72.00 73 ALA A C 1
ATOM 568 O O . ALA A 1 73 ? -14.636 9.756 -3.401 1.00 72.00 73 ALA A O 1
ATOM 569 N N . GLY A 1 74 ? -16.315 11.253 -3.487 1.00 75.50 74 GLY A N 1
ATOM 570 C CA . GLY A 1 74 ? -17.356 10.334 -3.014 1.00 75.50 74 GLY A CA 1
ATOM 571 C C . GLY A 1 74 ? -17.263 9.971 -1.528 1.00 75.50 74 GLY A C 1
ATOM 572 O O . GLY A 1 74 ? -17.846 8.971 -1.116 1.00 75.50 74 GLY A O 1
ATOM 573 N N . ARG A 1 75 ? -16.525 10.748 -0.724 1.00 80.69 75 ARG A N 1
ATOM 574 C CA . ARG A 1 75 ? -16.418 10.543 0.723 1.00 80.69 75 ARG A CA 1
ATOM 575 C C . ARG A 1 75 ? -17.114 11.657 1.499 1.00 80.69 75 ARG A C 1
ATOM 577 O O . ARG A 1 75 ? -16.847 12.837 1.280 1.00 80.69 75 ARG A O 1
ATOM 584 N N . SER A 1 76 ? -17.983 11.270 2.426 1.00 76.94 76 SER A N 1
ATOM 585 C CA . SER A 1 76 ? -18.700 12.182 3.315 1.00 76.94 76 SER A CA 1
ATOM 586 C C . SER A 1 76 ? -17.824 12.591 4.497 1.00 76.94 76 SER A C 1
ATOM 588 O O . SER A 1 76 ? -16.963 11.838 4.957 1.00 76.94 76 SER A O 1
ATOM 590 N N . ASN A 1 77 ? -18.050 13.785 5.036 1.00 80.06 77 ASN A N 1
ATOM 591 C CA . ASN A 1 77 ? -17.491 14.119 6.340 1.00 80.06 77 ASN A CA 1
ATOM 592 C C . ASN A 1 77 ? -18.216 13.312 7.418 1.00 80.06 77 ASN A C 1
ATOM 594 O O . ASN A 1 77 ? -19.431 13.132 7.355 1.00 80.06 77 ASN A O 1
ATOM 598 N N . LEU A 1 78 ? -17.475 12.830 8.418 1.00 84.56 78 LEU A N 1
ATOM 599 C CA . LEU A 1 78 ? -18.114 12.199 9.569 1.00 84.56 78 LEU A CA 1
ATOM 600 C C . LEU A 1 78 ? -18.910 13.258 10.353 1.00 84.56 78 LEU A C 1
ATOM 602 O O . LEU A 1 78 ? -18.364 14.337 10.610 1.00 84.56 78 LEU A O 1
ATOM 606 N N . PRO A 1 79 ? -20.149 12.952 10.771 1.00 86.00 79 PRO A N 1
ATOM 607 C CA . PRO A 1 79 ? -20.899 13.776 11.713 1.00 86.00 79 PRO A CA 1
ATOM 608 C C . PRO A 1 79 ? -20.117 14.020 13.014 1.00 86.00 79 PRO A C 1
ATOM 610 O O . PRO A 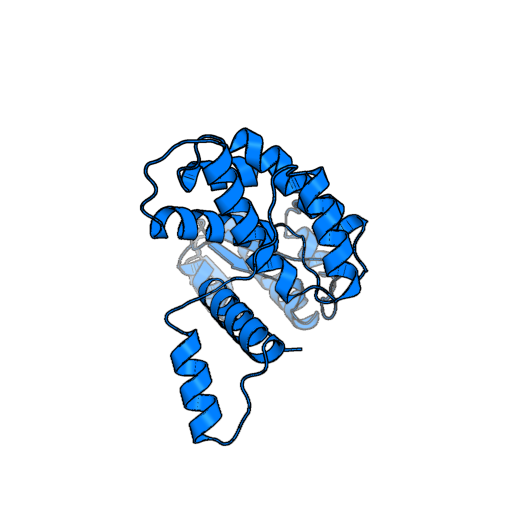1 79 ? -19.410 13.131 13.496 1.00 86.00 79 PRO A O 1
ATOM 613 N N . ASP A 1 80 ? -20.232 15.210 13.608 1.00 85.44 80 ASP A N 1
ATOM 614 C CA . ASP A 1 80 ? -19.417 15.580 14.778 1.00 85.44 80 ASP A CA 1
ATOM 615 C C . ASP A 1 80 ? -19.724 14.732 16.018 1.00 85.44 80 ASP A C 1
ATOM 617 O O . ASP A 1 80 ? -18.810 14.354 16.751 1.00 85.44 80 ASP A O 1
ATOM 621 N N . ASN A 1 81 ? -20.987 14.340 16.203 1.00 85.50 81 ASN A N 1
ATOM 622 C CA . ASN A 1 81 ? -21.392 13.383 17.235 1.00 85.50 81 ASN A CA 1
ATOM 623 C C . ASN A 1 81 ? -20.673 12.035 17.082 1.00 85.50 81 ASN A C 1
ATOM 625 O O . ASN A 1 81 ? -20.281 11.437 18.076 1.00 85.50 81 ASN A O 1
ATOM 629 N N . LEU A 1 82 ? -20.462 11.568 15.850 1.00 88.44 82 LEU A N 1
ATOM 630 C CA . LEU A 1 82 ? -19.745 10.330 15.573 1.00 88.44 82 LEU A CA 1
ATOM 631 C C . LEU A 1 82 ? -18.237 10.500 15.785 1.00 88.44 82 LEU A C 1
ATOM 633 O O . LEU A 1 82 ? -17.614 9.615 16.363 1.00 88.44 82 LEU A O 1
ATOM 637 N N . LYS A 1 83 ? -17.648 11.637 15.384 1.00 89.44 83 LYS A N 1
ATOM 638 C CA . LYS A 1 83 ? -16.226 11.928 15.645 1.00 89.44 83 LYS A CA 1
ATOM 639 C C . LYS A 1 83 ? -15.900 11.886 17.137 1.00 89.44 83 LYS A C 1
ATOM 641 O O . LYS A 1 83 ? -14.856 11.360 17.500 1.00 89.44 83 LYS A O 1
ATOM 646 N N . GLN A 1 84 ? -16.793 12.391 17.992 1.00 90.44 84 GLN A N 1
ATOM 647 C CA . GLN A 1 84 ? -16.611 12.382 19.450 1.00 90.44 84 GLN A CA 1
ATOM 648 C C . GLN A 1 84 ? -16.550 10.970 20.056 1.00 90.44 84 GLN A C 1
ATOM 650 O O . GLN A 1 84 ? -15.956 10.793 21.117 1.00 90.44 84 GLN A O 1
ATOM 655 N N . LEU A 1 85 ? -17.117 9.960 19.387 1.00 94.12 85 LEU A N 1
ATOM 656 C CA . LEU A 1 85 ? -17.057 8.562 19.834 1.00 94.12 85 LEU A CA 1
ATOM 657 C C . LEU A 1 85 ? -15.703 7.904 19.549 1.00 94.12 85 LEU A C 1
ATOM 659 O O . LEU A 1 85 ? -15.431 6.814 20.054 1.00 94.12 85 LEU A O 1
ATOM 663 N N . PHE A 1 86 ? -14.851 8.535 18.740 1.00 94.38 86 PHE A N 1
ATOM 664 C CA . PHE A 1 86 ? -13.569 7.981 18.336 1.00 94.38 86 PHE A CA 1
ATOM 665 C C . PHE A 1 86 ? -12.404 8.843 18.804 1.00 94.38 86 PHE A C 1
ATOM 667 O O . PHE A 1 86 ? -12.417 10.071 18.755 1.00 94.38 86 PHE A O 1
ATOM 674 N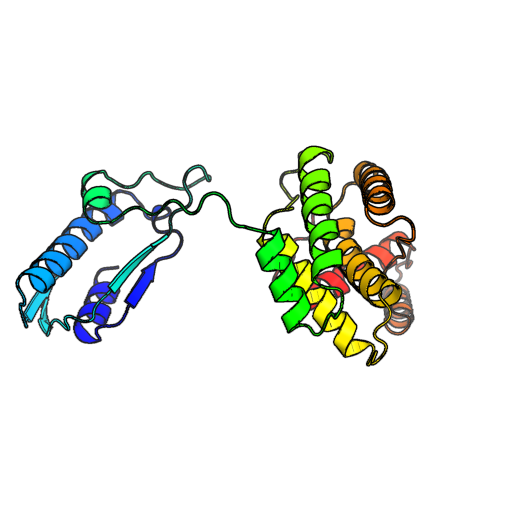 N . ARG A 1 87 ? -11.318 8.171 19.181 1.00 94.81 87 ARG A N 1
ATOM 675 C CA . ARG A 1 87 ? -10.026 8.825 19.348 1.00 94.81 87 ARG A CA 1
ATOM 676 C C . ARG A 1 87 ? -9.345 8.925 17.987 1.00 94.81 87 ARG A C 1
ATOM 678 O O . ARG A 1 87 ? -8.989 7.909 17.399 1.00 94.81 87 ARG A O 1
ATOM 685 N N . SER A 1 88 ? -9.148 10.149 17.506 1.00 91.88 88 SER A N 1
ATOM 686 C CA . SER A 1 88 ? -8.461 10.393 16.235 1.00 91.88 88 SER A CA 1
ATOM 687 C C . SER A 1 88 ? -6.956 10.145 16.354 1.00 91.88 88 SER A C 1
ATOM 689 O O . SER A 1 88 ? -6.329 10.545 17.337 1.00 91.88 88 SER A O 1
ATOM 691 N N . VAL A 1 89 ? -6.378 9.517 15.331 1.00 93.06 89 VAL A N 1
ATOM 692 C CA . VAL A 1 89 ? -4.933 9.298 15.192 1.00 93.06 89 VAL A CA 1
ATOM 693 C C . VAL A 1 89 ? -4.516 9.766 13.803 1.00 93.06 89 VAL A C 1
ATOM 695 O O . VAL A 1 89 ? -5.069 9.320 12.800 1.00 93.06 89 VAL A O 1
ATOM 698 N N . ALA A 1 90 ? -3.553 10.684 13.739 1.00 91.25 90 ALA A N 1
ATOM 699 C CA . ALA A 1 90 ? -3.037 11.190 12.474 1.00 91.25 90 ALA A CA 1
ATOM 700 C C . ALA A 1 90 ? -1.981 10.229 11.907 1.00 91.25 90 ALA A C 1
ATOM 702 O O . ALA A 1 90 ? -0.927 10.042 12.507 1.00 91.25 90 ALA A O 1
ATOM 703 N N . MET A 1 91 ? -2.256 9.656 10.733 1.00 90.19 91 MET A N 1
ATOM 704 C CA . MET A 1 91 ? -1.371 8.720 10.021 1.00 90.19 91 MET A CA 1
ATOM 705 C C . MET A 1 91 ? -0.840 9.349 8.717 1.00 90.19 91 MET A C 1
ATOM 707 O O . MET A 1 91 ? -0.890 8.737 7.655 1.00 90.19 91 MET A O 1
ATOM 711 N N . THR A 1 92 ? -0.405 10.614 8.772 1.00 86.31 92 THR A N 1
ATOM 712 C CA . THR A 1 92 ? -0.158 11.447 7.577 1.00 86.31 92 THR A CA 1
ATOM 713 C C . THR A 1 92 ? 1.140 11.135 6.837 1.00 86.31 92 THR A C 1
ATOM 715 O O . THR A 1 92 ? 1.153 11.173 5.609 1.00 86.31 92 THR A O 1
ATOM 718 N N . LYS A 1 93 ? 2.239 10.851 7.546 1.00 89.25 93 LYS A N 1
ATOM 719 C CA . LYS A 1 93 ? 3.558 10.642 6.931 1.00 89.25 93 LYS A CA 1
ATOM 720 C C . LYS A 1 93 ? 4.255 9.405 7.509 1.00 89.25 93 LYS A C 1
ATOM 722 O O . LYS A 1 93 ? 4.725 9.466 8.644 1.00 89.25 93 LYS A O 1
ATOM 727 N N . PRO A 1 94 ? 4.354 8.300 6.751 1.00 93.38 94 PRO A N 1
ATOM 728 C CA . PRO A 1 94 ? 5.139 7.141 7.156 1.00 93.38 94 PRO A CA 1
ATOM 729 C C . PRO A 1 94 ? 6.639 7.367 6.913 1.00 93.38 94 PRO A C 1
ATOM 731 O O . PRO A 1 94 ? 7.034 8.085 5.989 1.00 93.38 94 PRO A O 1
ATOM 734 N N . ASP A 1 95 ? 7.482 6.690 7.694 1.00 95.31 95 ASP A N 1
ATOM 735 C CA . ASP A 1 95 ? 8.919 6.603 7.418 1.00 95.31 95 ASP A CA 1
ATOM 736 C C . ASP A 1 95 ? 9.178 5.574 6.307 1.00 95.31 95 ASP A C 1
ATOM 738 O O . ASP A 1 95 ? 9.314 4.371 6.538 1.00 95.31 95 ASP A O 1
ATOM 742 N N . SER A 1 96 ? 9.196 6.059 5.067 1.00 96.00 96 SER A N 1
ATOM 743 C CA . SER A 1 96 ? 9.356 5.203 3.889 1.00 96.00 96 SER A CA 1
ATOM 744 C C . SER A 1 96 ? 10.766 4.614 3.772 1.00 96.00 96 SER A C 1
ATOM 746 O O . SER A 1 96 ? 10.905 3.515 3.240 1.00 96.00 96 SER A O 1
ATOM 748 N N . GLU A 1 97 ? 11.801 5.296 4.284 1.00 96.62 97 GLU A N 1
ATOM 749 C CA . GLU A 1 97 ? 13.185 4.796 4.252 1.00 96.62 97 GLU A CA 1
ATOM 750 C C . GLU A 1 97 ? 13.342 3.601 5.190 1.00 96.62 97 GLU A C 1
ATOM 752 O O . GLU A 1 97 ? 13.839 2.554 4.765 1.00 96.62 97 GLU A O 1
ATOM 757 N N . MET A 1 98 ? 12.853 3.721 6.429 1.00 97.25 98 MET A N 1
ATOM 758 C CA . MET A 1 98 ? 12.891 2.632 7.404 1.00 97.25 98 MET A CA 1
ATOM 759 C C . MET A 1 98 ? 12.079 1.423 6.926 1.00 97.25 98 MET A C 1
ATOM 761 O O . MET A 1 98 ? 12.552 0.286 7.004 1.00 97.25 98 MET A O 1
ATOM 765 N N . ILE A 1 99 ? 10.880 1.654 6.377 1.00 97.12 99 ILE A N 1
ATOM 766 C CA . ILE A 1 99 ? 10.052 0.583 5.807 1.00 97.12 99 ILE A CA 1
ATOM 767 C C . ILE A 1 99 ? 10.793 -0.106 4.658 1.00 97.12 99 ILE A C 1
ATOM 769 O O . ILE A 1 99 ? 10.882 -1.335 4.643 1.00 97.12 99 ILE A O 1
ATOM 773 N N . ALA A 1 100 ? 11.360 0.661 3.722 1.00 97.75 100 ALA A N 1
ATOM 774 C CA . ALA A 1 100 ? 12.067 0.101 2.577 1.00 97.75 100 ALA A CA 1
ATOM 775 C C . ALA A 1 100 ? 13.286 -0.730 2.997 1.00 97.75 100 ALA A C 1
ATOM 777 O O . ALA A 1 100 ? 13.485 -1.836 2.492 1.00 97.75 100 ALA A O 1
ATOM 778 N N . GLN A 1 101 ? 14.058 -0.231 3.964 1.00 97.62 101 GLN A N 1
ATOM 779 C CA . GLN A 1 101 ? 15.210 -0.929 4.525 1.00 97.62 101 GLN A CA 1
ATOM 780 C C . GLN A 1 101 ? 14.808 -2.279 5.131 1.00 97.62 101 GLN A C 1
ATOM 782 O O . GLN A 1 101 ? 15.400 -3.307 4.799 1.00 97.62 101 GLN A O 1
ATOM 787 N N . ILE A 1 102 ? 13.796 -2.297 6.005 1.00 97.50 102 ILE A N 1
ATOM 788 C CA . ILE A 1 102 ? 13.337 -3.527 6.667 1.00 97.50 102 ILE A CA 1
ATOM 789 C C . ILE A 1 102 ? 12.782 -4.507 5.635 1.00 97.50 102 ILE A C 1
ATOM 791 O O . ILE A 1 102 ? 13.122 -5.689 5.665 1.00 97.50 102 ILE A O 1
ATOM 795 N N . MET A 1 103 ? 11.978 -4.028 4.686 1.00 96.44 103 MET A N 1
ATOM 796 C CA . MET A 1 103 ? 11.442 -4.872 3.623 1.00 96.44 103 MET A CA 1
ATOM 797 C C . MET A 1 103 ? 12.559 -5.551 2.831 1.00 96.44 103 MET A C 1
ATOM 799 O O . MET A 1 103 ? 12.545 -6.772 2.705 1.00 96.44 103 MET A O 1
ATOM 803 N N . LEU A 1 104 ? 13.562 -4.806 2.367 1.00 96.06 104 LEU A N 1
ATOM 804 C CA . LEU A 1 104 ? 14.700 -5.380 1.646 1.00 96.06 104 LEU A CA 1
ATOM 805 C C . LEU A 1 104 ? 15.462 -6.407 2.498 1.00 96.06 104 LEU A C 1
ATOM 807 O O . LEU A 1 104 ? 15.753 -7.500 2.008 1.00 96.06 104 LEU A O 1
ATOM 811 N N . TYR A 1 105 ? 15.702 -6.126 3.784 1.00 95.38 105 TYR A N 1
ATOM 812 C CA . TYR A 1 105 ? 16.324 -7.098 4.692 1.00 95.38 105 TYR A CA 1
ATOM 813 C C . TYR A 1 105 ? 15.527 -8.400 4.792 1.00 95.38 105 TYR A C 1
ATOM 815 O O . TYR A 1 105 ? 16.105 -9.478 4.672 1.00 95.38 105 TYR A O 1
ATOM 823 N N . THR A 1 106 ? 14.201 -8.326 4.949 1.00 94.06 106 THR A N 1
ATOM 824 C CA . THR A 1 106 ? 13.347 -9.529 5.015 1.00 94.06 106 THR A CA 1
ATOM 825 C C . THR A 1 106 ? 13.338 -10.331 3.712 1.00 94.06 106 THR A C 1
ATOM 827 O O . THR A 1 106 ? 13.086 -11.532 3.730 1.00 94.06 106 THR A O 1
ATOM 830 N N . GLN A 1 107 ? 13.653 -9.693 2.580 1.00 92.12 107 GLN A N 1
ATOM 831 C CA . GLN A 1 107 ? 13.818 -10.352 1.282 1.00 92.12 107 GLN A CA 1
ATOM 832 C C . GLN A 1 107 ? 15.247 -10.889 1.063 1.00 92.12 107 GLN A C 1
ATOM 834 O O . GLN A 1 107 ? 15.553 -11.405 -0.011 1.00 92.12 107 GLN A O 1
ATOM 839 N N . GLY A 1 108 ? 16.124 -10.781 2.066 1.00 90.88 108 GLY A N 1
ATOM 840 C CA . GLY A 1 108 ? 17.488 -11.301 2.036 1.00 90.88 108 GLY A CA 1
ATOM 841 C C . GLY A 1 108 ? 18.510 -10.369 1.389 1.00 90.88 108 GLY A C 1
ATOM 842 O O . GLY A 1 108 ? 19.593 -10.834 1.037 1.00 90.88 108 GLY A O 1
ATOM 843 N N . PHE A 1 109 ? 18.200 -9.084 1.188 1.00 93.19 109 PHE A N 1
ATOM 844 C CA . PHE A 1 109 ? 19.176 -8.106 0.694 1.00 93.19 109 PHE A CA 1
ATOM 845 C C . PHE A 1 109 ? 20.199 -7.760 1.781 1.00 93.19 109 PHE A C 1
ATOM 847 O O . PHE A 1 109 ? 19.818 -7.411 2.899 1.00 93.19 109 PHE A O 1
ATOM 854 N N . ARG A 1 110 ? 21.498 -7.820 1.462 1.00 92.62 110 ARG A N 1
ATOM 855 C CA . ARG A 1 110 ? 22.572 -7.476 2.411 1.00 92.62 110 ARG A CA 1
ATOM 856 C C . ARG A 1 110 ? 22.825 -5.973 2.477 1.00 92.62 110 ARG A C 1
ATOM 858 O O . ARG A 1 110 ? 23.074 -5.452 3.563 1.00 92.62 110 ARG A O 1
ATOM 865 N N . HIS A 1 111 ? 22.678 -5.268 1.356 1.00 94.38 111 HIS A N 1
ATOM 866 C CA . HIS A 1 111 ? 22.903 -3.821 1.248 1.00 94.38 111 HIS A CA 1
ATOM 867 C C . HIS A 1 111 ? 21.602 -3.012 1.374 1.00 94.38 111 HIS A C 1
ATOM 869 O O . HIS A 1 111 ? 21.506 -1.883 0.896 1.00 94.38 111 HIS A O 1
ATOM 875 N N . ALA A 1 112 ? 20.593 -3.562 2.060 1.00 95.44 112 ALA A N 1
ATOM 876 C CA . ALA A 1 112 ? 19.257 -2.980 2.201 1.00 95.44 112 ALA A CA 1
ATOM 877 C C . ALA A 1 112 ? 19.256 -1.509 2.657 1.00 95.44 112 ALA A C 1
ATOM 879 O O . ALA A 1 112 ? 18.471 -0.716 2.148 1.00 95.44 112 ALA A O 1
ATOM 880 N N . ARG A 1 113 ? 20.156 -1.131 3.576 1.00 95.81 113 ARG A N 1
ATOM 881 C CA . ARG A 1 113 ? 20.294 0.252 4.070 1.00 95.81 113 ARG A CA 1
ATOM 882 C C . ARG A 1 113 ? 20.766 1.235 2.998 1.00 95.81 113 ARG A C 1
ATOM 884 O O . ARG A 1 113 ? 20.337 2.383 2.985 1.00 95.81 113 ARG A O 1
ATOM 891 N N . LEU A 1 114 ? 21.695 0.813 2.146 1.00 95.25 114 LEU A N 1
ATOM 892 C CA . LEU A 1 114 ? 22.206 1.653 1.066 1.00 95.25 114 LEU A CA 1
ATOM 893 C C . LEU A 1 114 ? 21.151 1.782 -0.037 1.00 95.25 114 LEU A C 1
ATOM 895 O O . LEU A 1 114 ? 20.863 2.882 -0.497 1.00 95.25 114 LEU A O 1
ATOM 899 N N . LEU A 1 115 ? 20.505 0.670 -0.385 1.00 95.81 115 LEU A N 1
ATOM 900 C CA . LEU A 1 115 ? 19.456 0.624 -1.399 1.00 95.81 115 LEU A CA 1
ATOM 901 C C . LEU A 1 115 ? 18.197 1.409 -0.995 1.00 95.81 115 LEU A C 1
ATOM 903 O O . LEU A 1 115 ? 17.631 2.114 -1.829 1.00 95.81 115 LEU A O 1
ATOM 907 N N . SER A 1 116 ? 17.775 1.359 0.276 1.00 96.88 116 SER A N 1
ATOM 908 C CA . SER A 1 116 ? 16.617 2.126 0.766 1.00 96.88 116 SER A CA 1
ATOM 909 C C . SER A 1 116 ? 16.831 3.638 0.643 1.00 96.88 116 SER A C 1
ATOM 911 O O . SER A 1 116 ? 15.927 4.362 0.223 1.00 96.88 116 SER A O 1
ATOM 913 N N . ARG A 1 117 ? 18.055 4.098 0.926 1.00 96.62 117 ARG A N 1
ATOM 914 C CA . ARG A 1 117 ? 18.493 5.495 0.777 1.00 96.62 117 ARG A CA 1
ATOM 915 C C . ARG A 1 117 ? 18.578 5.972 -0.665 1.00 96.62 117 ARG A C 1
ATOM 917 O O . ARG A 1 117 ? 18.638 7.173 -0.881 1.00 96.62 117 ARG A O 1
ATOM 924 N N . LYS A 1 118 ? 18.581 5.059 -1.636 1.00 96.12 118 LYS A N 1
ATOM 925 C CA . LYS A 1 118 ? 18.519 5.380 -3.066 1.00 96.12 118 LYS A CA 1
ATOM 926 C C . LYS A 1 118 ? 17.075 5.362 -3.576 1.00 96.12 118 LYS A C 1
ATOM 928 O O . LYS A 1 118 ? 16.595 6.342 -4.139 1.00 96.12 118 LYS A O 1
ATOM 933 N N . VAL A 1 119 ? 16.342 4.275 -3.323 1.00 96.31 119 VAL A N 1
ATOM 934 C CA . VAL A 1 119 ? 14.997 4.067 -3.892 1.00 96.31 119 VAL A CA 1
ATOM 935 C C . VAL A 1 119 ? 13.955 5.060 -3.374 1.00 96.31 119 VAL A C 1
ATOM 937 O O . VAL A 1 119 ? 13.102 5.500 -4.140 1.00 96.31 119 VAL A O 1
ATOM 940 N N . VAL A 1 120 ? 14.013 5.446 -2.095 1.00 96.75 120 VAL A N 1
ATOM 941 C CA . VAL A 1 120 ? 13.021 6.370 -1.524 1.00 96.75 120 VAL A CA 1
ATOM 942 C C . VAL A 1 120 ? 13.177 7.783 -2.094 1.00 96.75 120 VAL A C 1
ATOM 944 O O . VAL A 1 120 ? 12.173 8.336 -2.549 1.00 96.75 120 VAL A O 1
ATOM 947 N N . PRO A 1 121 ? 14.393 8.363 -2.163 1.00 96.12 121 PRO A N 1
ATOM 948 C CA . PRO A 1 121 ? 14.604 9.601 -2.903 1.00 96.12 121 PRO A CA 1
ATOM 949 C C . PRO A 1 121 ? 14.223 9.504 -4.377 1.00 96.12 121 PRO A C 1
ATOM 951 O O . PRO A 1 121 ? 13.592 10.433 -4.861 1.00 96.12 121 PRO A O 1
ATOM 954 N N . LEU A 1 122 ? 14.507 8.394 -5.071 1.00 96.62 122 LEU A N 1
ATOM 955 C CA . LEU A 1 122 ? 14.078 8.224 -6.466 1.00 96.62 122 LEU A CA 1
ATOM 956 C C . LEU A 1 122 ? 12.555 8.356 -6.617 1.00 96.62 122 LEU A C 1
ATOM 958 O O . LEU A 1 122 ? 12.092 9.103 -7.471 1.00 96.62 122 LEU A O 1
ATOM 962 N N . PHE A 1 123 ? 11.772 7.673 -5.777 1.00 96.50 123 PHE A N 1
ATOM 963 C CA . PHE A 1 123 ? 10.306 7.768 -5.807 1.00 96.50 123 PHE A CA 1
ATOM 964 C C . PHE A 1 123 ? 9.814 9.190 -5.523 1.00 96.50 123 PHE A C 1
ATOM 966 O O . PHE A 1 123 ? 8.864 9.655 -6.151 1.00 96.50 123 PHE A O 1
ATOM 973 N N . ARG A 1 124 ? 10.487 9.900 -4.613 1.00 95.19 124 ARG A N 1
ATOM 974 C CA . ARG A 1 124 ? 10.199 11.308 -4.342 1.00 95.19 124 ARG A CA 1
ATOM 975 C C . ARG A 1 124 ? 10.514 12.194 -5.549 1.00 95.19 124 ARG A C 1
ATOM 977 O O . ARG A 1 124 ? 9.667 12.984 -5.935 1.00 95.19 124 ARG A O 1
ATOM 984 N N . LEU A 1 125 ? 11.679 12.024 -6.175 1.00 96.06 125 LEU A N 1
ATOM 985 C CA . LEU A 1 125 ? 12.061 12.752 -7.389 1.00 96.06 125 LEU A CA 1
ATOM 986 C C . LEU A 1 125 ? 11.075 12.487 -8.530 1.00 96.06 125 LEU A C 1
ATOM 988 O O . LEU A 1 125 ? 10.670 13.425 -9.203 1.00 96.06 125 LEU A O 1
ATOM 992 N N . CYS A 1 126 ? 10.630 11.239 -8.702 1.00 95.81 126 CYS A N 1
ATOM 993 C CA . CYS A 1 126 ? 9.606 10.894 -9.687 1.00 95.81 126 CYS A CA 1
ATOM 994 C C . CYS A 1 126 ? 8.286 11.624 -9.405 1.00 95.81 126 CYS A C 1
ATOM 996 O O . CYS A 1 126 ? 7.687 12.177 -10.318 1.00 95.81 126 CYS A O 1
ATOM 998 N N . SER A 1 127 ? 7.854 11.668 -8.141 1.00 94.44 127 SER A N 1
ATOM 999 C CA . SER A 1 127 ? 6.642 12.392 -7.744 1.00 94.44 127 SER A CA 1
ATOM 1000 C C . SER A 1 127 ? 6.751 13.909 -7.918 1.00 94.44 127 SER A C 1
ATOM 1002 O O . SER A 1 127 ? 5.732 14.549 -8.159 1.00 94.44 127 SER A O 1
ATOM 1004 N N . ASP A 1 128 ? 7.945 14.476 -7.737 1.00 94.75 128 ASP A N 1
ATOM 1005 C CA . ASP A 1 128 ? 8.171 15.924 -7.750 1.00 94.75 128 ASP A CA 1
ATOM 1006 C C . ASP A 1 128 ? 8.478 16.460 -9.165 1.00 94.75 128 ASP A C 1
ATOM 1008 O O . ASP A 1 128 ? 8.198 17.625 -9.440 1.00 94.75 128 ASP A O 1
ATOM 1012 N N . GLN A 1 129 ? 9.071 15.645 -10.051 1.00 95.50 129 GLN A N 1
ATOM 1013 C CA . GLN A 1 129 ? 9.590 16.098 -11.352 1.00 95.50 129 GLN A CA 1
ATOM 1014 C C . GLN A 1 129 ? 8.868 15.536 -12.579 1.00 95.50 129 GLN A C 1
ATOM 1016 O O . GLN A 1 129 ? 8.914 16.174 -13.629 1.00 95.50 129 GLN A O 1
ATOM 1021 N N . LEU A 1 130 ? 8.235 14.361 -12.491 1.00 95.50 130 LEU A N 1
ATOM 1022 C CA . LEU A 1 130 ? 7.472 13.830 -13.624 1.00 95.50 130 LEU A CA 1
ATOM 1023 C C . LEU A 1 130 ? 6.155 14.588 -13.797 1.00 95.50 130 LEU A C 1
ATOM 1025 O O . LEU A 1 130 ? 5.666 15.262 -12.886 1.00 95.50 130 LEU A O 1
ATOM 1029 N N . SER A 1 131 ? 5.554 14.441 -14.975 1.00 94.75 131 SER A N 1
ATOM 1030 C CA . SER A 1 131 ? 4.262 15.049 -15.274 1.00 94.75 131 SER A CA 1
ATOM 1031 C C . SER A 1 131 ? 3.175 14.616 -14.280 1.00 94.75 131 SER A C 1
ATOM 1033 O O . SER A 1 131 ? 3.095 13.458 -13.865 1.00 94.75 131 SER A O 1
ATOM 1035 N N . SER A 1 132 ? 2.281 15.544 -13.923 1.00 91.19 132 SER A N 1
ATOM 1036 C CA . SER A 1 132 ? 1.158 15.277 -13.014 1.00 91.19 132 SER A CA 1
ATOM 1037 C C . 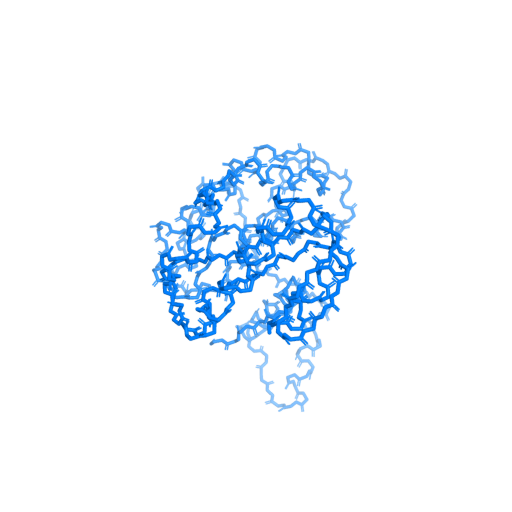SER A 1 132 ? 0.043 14.502 -13.728 1.00 91.19 132 SER A C 1
ATOM 1039 O O . SER A 1 132 ? -0.928 15.074 -14.225 1.00 91.19 132 SER A O 1
ATOM 1041 N N . CYS A 1 133 ? 0.207 13.182 -13.816 1.00 90.75 133 CYS A N 1
ATOM 1042 C CA . CYS A 1 133 ? -0.759 12.268 -14.421 1.00 90.75 133 CYS A CA 1
ATOM 1043 C C . CYS A 1 133 ? -1.629 11.578 -13.361 1.00 90.75 133 CYS A C 1
ATOM 1045 O O . CYS A 1 133 ? -1.127 11.053 -12.371 1.00 90.75 133 CYS A O 1
ATOM 1047 N N . VAL A 1 134 ? -2.942 11.487 -13.606 1.00 88.69 134 VAL A N 1
ATOM 1048 C CA . VAL A 1 134 ? -3.916 10.897 -12.658 1.00 88.69 134 VAL A CA 1
ATOM 1049 C C . VAL A 1 134 ? -3.667 9.421 -12.324 1.00 88.69 134 VAL A C 1
ATOM 1051 O O . VAL A 1 134 ? -4.106 8.944 -11.282 1.00 88.69 134 VAL A O 1
ATOM 1054 N N . HIS A 1 135 ? -2.990 8.690 -13.211 1.00 90.25 135 HIS A N 1
ATOM 1055 C CA . HIS A 1 135 ? -2.689 7.267 -13.055 1.00 90.25 135 HIS A CA 1
ATOM 1056 C C . HIS A 1 135 ? -1.289 7.007 -12.475 1.00 90.25 135 HIS A C 1
ATOM 1058 O O . HIS A 1 135 ? -0.941 5.850 -12.224 1.00 90.25 135 HIS A O 1
ATOM 1064 N N . TYR A 1 136 ? -0.478 8.049 -12.256 1.00 93.69 136 TYR A N 1
ATOM 1065 C CA . TYR A 1 136 ? 0.824 7.900 -11.614 1.00 93.69 136 TYR A CA 1
ATOM 1066 C C . TYR A 1 136 ? 0.649 7.679 -10.113 1.00 93.69 136 TYR A C 1
ATOM 1068 O O . TYR A 1 136 ? -0.119 8.361 -9.438 1.00 93.69 136 TYR A O 1
ATOM 1076 N N . ASP A 1 137 ? 1.389 6.708 -9.583 1.00 91.31 137 ASP A N 1
ATOM 1077 C CA . ASP A 1 137 ? 1.412 6.390 -8.160 1.00 91.31 137 ASP A CA 1
ATOM 1078 C C . ASP A 1 137 ? 2.854 6.120 -7.733 1.00 91.31 137 ASP A C 1
ATOM 1080 O O . ASP A 1 137 ? 3.420 5.066 -8.031 1.00 91.31 137 ASP A O 1
ATOM 1084 N N . PHE A 1 138 ? 3.425 7.086 -7.014 1.00 94.31 138 PHE A N 1
ATOM 1085 C CA . PHE A 1 138 ? 4.732 6.992 -6.361 1.00 94.31 138 PHE A CA 1
ATOM 1086 C C . PHE A 1 138 ? 4.597 6.916 -4.830 1.00 94.31 138 PHE A C 1
ATOM 1088 O O . PHE A 1 138 ? 5.541 7.194 -4.091 1.00 94.31 138 PHE A O 1
ATOM 1095 N N . GLY A 1 139 ? 3.414 6.543 -4.331 1.00 93.06 139 GLY A N 1
ATOM 1096 C CA . GLY A 1 139 ? 3.149 6.391 -2.908 1.00 93.06 139 GLY A CA 1
ATOM 1097 C C . GLY A 1 139 ? 3.722 5.103 -2.309 1.00 93.06 139 GLY A C 1
ATOM 1098 O O . GLY A 1 139 ? 4.329 4.258 -2.974 1.00 93.06 139 GLY A O 1
ATOM 1099 N N . LEU A 1 140 ? 3.460 4.902 -1.013 1.00 92.88 140 LEU A N 1
ATOM 1100 C CA . LEU A 1 140 ? 3.981 3.758 -0.255 1.00 92.88 140 LEU A CA 1
ATOM 1101 C C . LEU A 1 140 ? 3.530 2.401 -0.825 1.00 92.88 140 LEU A C 1
ATOM 1103 O O . LEU A 1 140 ? 4.262 1.417 -0.726 1.00 92.88 140 LEU A O 1
ATOM 1107 N N . ARG A 1 141 ? 2.343 2.329 -1.443 1.00 92.00 141 ARG A N 1
ATOM 1108 C CA . ARG A 1 141 ? 1.837 1.100 -2.075 1.00 92.00 141 ARG A CA 1
ATOM 1109 C C . ARG A 1 141 ? 2.686 0.700 -3.282 1.00 92.00 141 ARG A C 1
ATOM 1111 O O . ARG A 1 141 ? 3.050 -0.470 -3.397 1.00 92.00 141 ARG A O 1
ATOM 1118 N N . ALA A 1 142 ? 3.018 1.658 -4.146 1.00 92.62 142 ALA A N 1
ATOM 1119 C CA . ALA A 1 142 ? 3.887 1.431 -5.294 1.00 92.62 142 ALA A CA 1
ATOM 1120 C C . ALA A 1 142 ? 5.301 1.037 -4.847 1.00 92.62 142 ALA A C 1
ATOM 1122 O O . ALA A 1 142 ? 5.827 0.024 -5.313 1.00 92.62 142 ALA A O 1
ATOM 1123 N N . LEU A 1 143 ? 5.858 1.749 -3.858 1.00 95.44 143 LEU A N 1
ATOM 1124 C CA . LEU A 1 143 ? 7.152 1.412 -3.263 1.00 95.44 143 LEU A CA 1
ATOM 1125 C C . LEU A 1 143 ? 7.156 -0.019 -2.702 1.00 95.44 143 LEU A C 1
ATOM 1127 O O . LEU A 1 143 ? 8.012 -0.823 -3.062 1.00 95.44 143 LEU A O 1
ATOM 1131 N N . LYS A 1 144 ? 6.158 -0.386 -1.886 1.00 93.56 144 LYS A N 1
ATOM 1132 C CA . LYS A 1 144 ? 6.012 -1.744 -1.331 1.00 93.56 144 LYS A CA 1
ATOM 1133 C C . LYS A 1 144 ? 5.991 -2.808 -2.434 1.00 93.56 144 LYS A C 1
ATOM 1135 O O . LYS A 1 144 ? 6.619 -3.855 -2.280 1.00 93.56 144 LYS A O 1
ATOM 1140 N N . SER A 1 145 ? 5.284 -2.542 -3.533 1.00 91.62 145 SER A N 1
ATOM 1141 C CA . SER A 1 145 ? 5.183 -3.464 -4.667 1.00 91.62 145 SER A CA 1
ATOM 1142 C C . SER A 1 145 ? 6.528 -3.690 -5.353 1.00 91.62 145 SER A C 1
ATOM 1144 O O . SER A 1 145 ? 6.906 -4.833 -5.599 1.00 91.62 145 SER A O 1
ATOM 1146 N N . VAL A 1 146 ? 7.286 -2.617 -5.593 1.00 93.44 146 VAL A N 1
ATOM 1147 C CA . VAL A 1 146 ? 8.636 -2.697 -6.169 1.00 93.44 146 VAL A CA 1
ATOM 1148 C C . VAL A 1 146 ? 9.575 -3.513 -5.286 1.00 93.44 146 VAL A C 1
ATOM 1150 O O . VAL A 1 146 ? 10.298 -4.377 -5.781 1.00 93.44 146 VAL A O 1
ATOM 1153 N N . LEU A 1 147 ? 9.552 -3.288 -3.972 1.00 95.12 147 LEU A N 1
ATOM 1154 C CA . LEU A 1 147 ? 10.421 -4.014 -3.042 1.00 95.12 147 LEU A CA 1
ATOM 1155 C C . LEU A 1 147 ? 10.048 -5.501 -2.949 1.00 95.12 147 LEU A C 1
ATOM 1157 O O . LEU A 1 147 ? 10.927 -6.362 -2.887 1.00 95.12 147 LEU A O 1
ATOM 1161 N N . ALA A 1 148 ? 8.750 -5.817 -2.985 1.00 92.12 148 ALA A N 1
ATOM 1162 C CA . ALA A 1 148 ? 8.275 -7.197 -3.039 1.00 92.12 148 ALA A CA 1
ATOM 1163 C C . ALA A 1 148 ? 8.685 -7.891 -4.350 1.00 92.12 148 ALA A C 1
ATOM 1165 O O . ALA A 1 148 ? 9.174 -9.022 -4.308 1.00 92.12 148 ALA A O 1
ATOM 1166 N N . GLY A 1 149 ? 8.547 -7.205 -5.491 1.00 89.75 149 GLY A N 1
ATOM 1167 C CA . GLY A 1 149 ? 8.988 -7.690 -6.802 1.00 89.75 149 GLY A CA 1
ATOM 1168 C C . GLY A 1 149 ? 10.495 -7.950 -6.856 1.00 89.75 149 GLY A C 1
ATOM 1169 O O . GLY A 1 149 ? 10.921 -9.006 -7.319 1.00 89.75 149 GLY A O 1
ATOM 1170 N N . ALA A 1 150 ? 11.304 -7.063 -6.270 1.00 91.69 150 ALA A N 1
ATOM 1171 C CA . ALA A 1 150 ? 12.756 -7.231 -6.191 1.00 91.69 150 ALA A CA 1
ATOM 1172 C C . ALA A 1 150 ? 13.133 -8.486 -5.384 1.00 91.69 150 ALA A C 1
ATOM 1174 O O . ALA A 1 150 ? 14.006 -9.256 -5.782 1.00 91.69 150 ALA A O 1
ATOM 1175 N N . GLY A 1 151 ? 12.428 -8.746 -4.279 1.00 91.25 151 GLY A N 1
ATOM 1176 C CA . GLY A 1 151 ? 12.602 -9.968 -3.494 1.00 91.25 151 GLY A CA 1
ATOM 1177 C C . GLY A 1 151 ? 12.227 -11.248 -4.246 1.00 91.25 151 GLY A C 1
ATOM 1178 O O . GLY A 1 151 ? 12.917 -12.262 -4.123 1.00 91.25 151 GLY A O 1
ATOM 1179 N N . GLN A 1 152 ? 11.161 -11.216 -5.051 1.00 88.00 152 GLN A N 1
ATOM 1180 C CA . GLN A 1 152 ? 10.786 -12.343 -5.912 1.00 88.00 152 GLN A CA 1
ATOM 1181 C C . GLN A 1 152 ? 11.837 -12.596 -6.998 1.00 88.00 152 GLN A C 1
ATOM 1183 O O . GLN A 1 152 ? 12.266 -13.737 -7.168 1.00 88.00 152 GLN A O 1
ATOM 1188 N N . ALA A 1 153 ? 12.310 -11.539 -7.664 1.00 86.38 153 ALA A N 1
ATOM 1189 C CA . ALA A 1 153 ? 13.362 -11.626 -8.671 1.00 86.38 153 ALA A CA 1
ATOM 1190 C C . ALA A 1 153 ? 14.658 -12.214 -8.088 1.00 86.38 153 ALA A C 1
ATOM 1192 O O . ALA A 1 153 ? 15.227 -13.141 -8.666 1.00 86.38 153 ALA A O 1
ATOM 1193 N N . LYS A 1 154 ? 15.064 -11.768 -6.890 1.00 87.50 154 LYS A N 1
ATOM 1194 C CA . LYS A 1 154 ? 16.234 -12.314 -6.187 1.00 87.50 154 LYS A CA 1
ATOM 1195 C C . LYS A 1 154 ? 16.111 -13.820 -5.924 1.00 87.50 154 LYS A C 1
ATOM 1197 O O . LYS A 1 154 ? 17.067 -14.560 -6.151 1.00 87.50 154 LYS A O 1
ATOM 1202 N N . ARG A 1 155 ? 14.935 -14.296 -5.490 1.00 86.69 155 ARG A N 1
ATOM 1203 C CA . ARG A 1 155 ? 14.674 -15.736 -5.291 1.00 86.69 155 ARG A CA 1
ATOM 1204 C C . ARG A 1 155 ? 14.695 -16.522 -6.603 1.00 86.69 155 ARG A C 1
ATOM 1206 O O . ARG A 1 155 ? 15.282 -17.601 -6.646 1.00 86.69 155 ARG A O 1
ATOM 1213 N N . GLY A 1 156 ? 14.071 -15.989 -7.654 1.00 77.12 156 GLY A N 1
ATOM 1214 C CA . GLY A 1 156 ? 13.966 -16.646 -8.959 1.00 77.12 156 GLY A CA 1
ATOM 1215 C C . GLY A 1 156 ? 15.320 -16.866 -9.634 1.00 77.12 156 GLY A C 1
ATOM 1216 O O . GLY A 1 156 ? 15.551 -17.922 -10.214 1.00 77.12 156 GLY A O 1
ATOM 1217 N N . MET A 1 157 ? 16.253 -15.922 -9.481 1.00 73.81 157 MET A N 1
ATOM 1218 C CA . MET A 1 157 ? 17.593 -16.033 -10.068 1.00 73.81 157 MET A CA 1
ATOM 1219 C C . MET A 1 157 ? 18.514 -17.026 -9.332 1.00 73.81 157 MET A C 1
ATOM 1221 O O . MET A 1 157 ? 19.648 -17.218 -9.761 1.00 73.81 157 MET A O 1
ATOM 1225 N N . LYS A 1 158 ? 18.072 -17.647 -8.218 1.00 65.75 158 LYS A N 1
ATOM 1226 C CA . LYS A 1 158 ? 18.901 -18.493 -7.325 1.00 65.75 158 LYS A CA 1
ATOM 1227 C C . LYS A 1 158 ? 20.256 -17.852 -6.967 1.00 65.75 158 LYS A C 1
ATOM 1229 O O . LYS A 1 158 ? 21.214 -18.556 -6.648 1.00 65.75 158 LYS A O 1
ATOM 1234 N N . MET A 1 159 ? 20.337 -16.522 -7.016 1.00 61.72 159 MET A N 1
ATOM 1235 C CA . MET A 1 159 ? 21.566 -15.775 -6.777 1.00 61.72 159 MET A CA 1
ATOM 1236 C C . MET A 1 159 ? 21.924 -15.902 -5.296 1.00 61.72 159 MET A C 1
ATOM 1238 O O . MET A 1 159 ? 21.258 -15.347 -4.423 1.00 61.72 159 MET A O 1
ATOM 1242 N N . GLN A 1 160 ? 22.973 -16.673 -5.012 1.00 56.56 160 GLN A N 1
ATOM 1243 C CA . GLN A 1 160 ? 23.619 -16.725 -3.693 1.00 56.56 160 GLN A CA 1
ATOM 1244 C C . GLN A 1 160 ? 24.688 -15.637 -3.538 1.00 56.56 160 GLN A C 1
ATOM 1246 O O . GLN A 1 160 ? 25.331 -15.514 -2.492 1.00 56.56 160 GLN A O 1
ATOM 1251 N N . THR A 1 161 ? 24.918 -14.872 -4.598 1.00 56.62 161 THR A N 1
ATOM 1252 C CA . THR A 1 161 ? 25.937 -13.844 -4.672 1.00 56.62 161 THR A CA 1
ATOM 1253 C C . THR A 1 161 ? 25.460 -12.599 -3.928 1.00 56.62 161 THR A C 1
ATOM 1255 O O . THR A 1 161 ? 24.308 -12.178 -3.995 1.00 56.62 161 THR A O 1
ATOM 1258 N N . ASN A 1 162 ? 26.357 -12.057 -3.108 1.00 66.88 162 ASN A N 1
ATOM 1259 C CA . ASN A 1 162 ? 26.060 -10.973 -2.173 1.00 66.88 162 ASN A CA 1
ATOM 1260 C C . ASN A 1 162 ? 26.823 -9.707 -2.550 1.00 66.88 162 ASN A C 1
ATOM 1262 O O . ASN A 1 162 ? 27.289 -8.987 -1.670 1.00 66.88 162 ASN A O 1
ATOM 1266 N N . LYS A 1 163 ? 27.035 -9.488 -3.850 1.00 80.75 163 LYS A N 1
ATOM 1267 C CA . LYS A 1 163 ? 27.692 -8.279 -4.337 1.00 80.75 163 LYS A CA 1
ATOM 1268 C C . LYS A 1 163 ? 26.665 -7.157 -4.407 1.00 80.75 163 LYS A C 1
ATOM 1270 O O . LYS A 1 163 ? 25.556 -7.358 -4.889 1.00 80.75 163 LYS A O 1
ATOM 1275 N N . GLU A 1 164 ? 27.060 -5.977 -3.947 1.00 80.12 164 GLU A N 1
ATOM 1276 C CA . GLU A 1 164 ? 26.218 -4.778 -3.947 1.00 80.12 164 GLU A CA 1
ATOM 1277 C C . GLU A 1 164 ? 25.634 -4.472 -5.335 1.00 80.12 164 GLU A C 1
ATOM 1279 O O . GLU A 1 164 ? 24.429 -4.279 -5.458 1.00 80.12 164 GLU A O 1
ATOM 1284 N N . GLY A 1 165 ? 26.463 -4.519 -6.385 1.00 83.38 165 GLY A N 1
ATOM 1285 C CA . GLY A 1 165 ? 26.038 -4.188 -7.751 1.00 83.38 165 GLY A CA 1
ATOM 1286 C C . GLY A 1 165 ? 24.947 -5.101 -8.319 1.00 83.38 165 GLY A C 1
ATOM 1287 O O . GLY A 1 165 ? 24.093 -4.640 -9.065 1.00 83.38 165 GLY A O 1
ATOM 1288 N N . GLU A 1 166 ? 24.918 -6.374 -7.927 1.00 85.38 166 GLU A N 1
ATOM 1289 C CA . GLU A 1 166 ? 23.887 -7.317 -8.383 1.00 85.38 166 GLU A CA 1
ATOM 1290 C C . GLU A 1 166 ? 22.555 -7.083 -7.655 1.00 85.38 166 GLU A C 1
ATOM 1292 O O . GLU A 1 166 ? 21.484 -7.158 -8.254 1.00 85.38 166 GLU A O 1
ATOM 1297 N N . GLU A 1 167 ? 22.600 -6.756 -6.357 1.00 90.12 167 GLU A N 1
ATOM 1298 C CA . GLU A 1 167 ? 21.401 -6.372 -5.602 1.00 90.12 167 GLU A CA 1
ATOM 1299 C C . GLU A 1 167 ? 20.802 -5.060 -6.121 1.00 90.12 167 GLU A C 1
ATOM 1301 O O . GLU A 1 167 ? 19.579 -4.921 -6.199 1.00 90.12 167 GLU A O 1
ATOM 1306 N N . GLU A 1 168 ? 21.667 -4.120 -6.499 1.00 91.50 168 GLU A N 1
ATOM 1307 C CA . GLU A 1 168 ? 21.288 -2.877 -7.160 1.00 91.50 168 GLU A CA 1
ATOM 1308 C C . GLU A 1 168 ? 20.615 -3.146 -8.513 1.00 91.50 168 GLU A C 1
ATOM 1310 O O . GLU A 1 168 ? 19.516 -2.645 -8.749 1.00 91.50 168 GLU A O 1
ATOM 1315 N N . GLU A 1 169 ? 21.190 -4.007 -9.357 1.00 89.69 169 GLU A N 1
ATOM 1316 C CA . GLU A 1 169 ? 20.610 -4.381 -10.654 1.00 89.69 169 GLU A CA 1
ATOM 1317 C C . GLU A 1 169 ? 19.224 -5.032 -10.511 1.00 89.69 169 GLU A C 1
ATOM 1319 O O . GLU A 1 169 ? 18.282 -4.668 -11.221 1.00 89.69 169 GLU A O 1
ATOM 1324 N N . ILE A 1 170 ? 19.055 -5.947 -9.549 1.00 90.19 170 ILE A N 1
ATOM 1325 C CA . ILE A 1 170 ? 17.757 -6.581 -9.267 1.00 90.19 170 ILE A CA 1
ATOM 1326 C C . ILE A 1 170 ? 16.717 -5.533 -8.856 1.00 90.19 170 ILE A C 1
ATOM 1328 O O . ILE A 1 170 ? 15.564 -5.582 -9.303 1.00 90.19 170 ILE A O 1
ATOM 1332 N N . LEU A 1 171 ? 17.108 -4.583 -8.003 1.00 92.69 171 LEU A N 1
ATOM 1333 C CA . LEU A 1 171 ? 16.218 -3.517 -7.563 1.00 92.69 171 LEU A CA 1
ATOM 1334 C C . LEU A 1 171 ? 15.836 -2.598 -8.728 1.00 92.69 171 LEU A C 1
ATOM 1336 O O . LEU A 1 171 ? 14.651 -2.322 -8.904 1.00 92.69 171 LEU A O 1
ATOM 1340 N N . ILE A 1 172 ? 16.802 -2.189 -9.553 1.00 92.38 172 ILE A N 1
ATOM 1341 C CA . ILE A 1 172 ? 16.574 -1.366 -10.748 1.00 92.38 172 ILE A CA 1
ATOM 1342 C C . ILE A 1 172 ? 15.614 -2.065 -11.710 1.00 92.38 172 ILE A C 1
ATOM 1344 O O . ILE A 1 172 ? 14.653 -1.445 -12.165 1.00 92.38 172 ILE A O 1
ATOM 1348 N N . LYS A 1 173 ? 15.809 -3.365 -11.968 1.00 88.75 173 LYS A N 1
ATOM 1349 C CA . LYS A 1 173 ? 14.913 -4.155 -12.824 1.00 88.75 173 LYS A CA 1
ATOM 1350 C C . LYS A 1 173 ? 13.479 -4.160 -12.289 1.00 88.75 173 LYS A C 1
ATOM 1352 O O . LYS A 1 173 ? 12.532 -4.014 -13.062 1.00 88.75 173 LYS A O 1
ATOM 1357 N N . SER A 1 174 ? 13.314 -4.289 -10.972 1.00 91.12 174 SER A N 1
ATOM 1358 C CA . SER A 1 174 ? 11.998 -4.237 -10.326 1.00 91.12 174 SER A CA 1
ATOM 1359 C C . SER A 1 174 ? 11.353 -2.849 -10.417 1.00 91.12 174 SER A C 1
ATOM 1361 O O . SER A 1 174 ? 10.167 -2.740 -10.728 1.00 91.12 174 SER A O 1
ATOM 1363 N N . ILE A 1 175 ? 12.131 -1.781 -10.195 1.00 93.06 175 ILE A N 1
ATOM 1364 C CA . ILE A 1 175 ? 11.658 -0.397 -10.336 1.00 93.06 175 ILE A CA 1
ATOM 1365 C C . ILE A 1 175 ? 11.186 -0.160 -11.775 1.00 93.06 175 ILE A C 1
ATOM 1367 O O . ILE A 1 175 ? 10.049 0.263 -11.979 1.00 93.06 175 ILE A O 1
ATOM 1371 N N . CYS A 1 176 ? 12.024 -0.478 -12.766 1.00 90.94 176 CYS A N 1
ATOM 1372 C CA . CYS A 1 176 ? 11.709 -0.256 -14.176 1.00 90.94 176 CYS A CA 1
ATOM 1373 C C . CYS A 1 176 ? 10.440 -1.009 -14.584 1.00 90.94 176 CYS A C 1
ATOM 1375 O O . CYS A 1 176 ? 9.533 -0.409 -15.152 1.00 90.94 176 CYS A O 1
ATOM 1377 N N . GLY A 1 177 ? 10.323 -2.286 -14.213 1.00 87.19 177 GLY A N 1
ATOM 1378 C CA . GLY A 1 177 ? 9.142 -3.093 -14.524 1.00 87.19 177 GLY A CA 1
ATOM 1379 C C . GLY A 1 177 ? 7.838 -2.585 -13.903 1.00 87.19 177 GLY A C 1
ATOM 1380 O O . GLY A 1 177 ? 6.770 -2.815 -14.457 1.00 87.19 177 GLY A O 1
ATOM 1381 N N . ALA A 1 178 ? 7.897 -1.884 -12.770 1.00 89.25 178 ALA A N 1
ATOM 1382 C CA . ALA A 1 178 ? 6.705 -1.359 -12.103 1.00 89.25 178 ALA A CA 1
ATOM 1383 C C . ALA A 1 178 ? 6.346 0.079 -12.509 1.00 89.25 178 ALA A C 1
ATOM 1385 O O . ALA A 1 178 ? 5.184 0.478 -12.362 1.00 89.25 178 ALA A O 1
ATOM 1386 N N . VAL A 1 179 ? 7.336 0.870 -12.933 1.00 91.38 179 VAL A N 1
ATOM 1387 C CA . VAL A 1 179 ? 7.184 2.302 -13.224 1.00 91.38 179 VAL A CA 1
ATOM 1388 C C . VAL A 1 179 ? 7.045 2.547 -14.725 1.00 91.38 179 VAL A C 1
ATOM 1390 O O . VAL A 1 179 ? 6.061 3.155 -15.132 1.00 91.38 179 VAL A O 1
ATOM 1393 N N . VAL A 1 180 ? 7.957 2.023 -15.551 1.00 90.94 180 VAL A N 1
ATOM 1394 C CA . VAL A 1 180 ? 8.020 2.304 -16.999 1.00 90.94 180 VAL A CA 1
ATOM 1395 C C . VAL A 1 180 ? 6.712 2.000 -17.740 1.00 90.94 180 VAL A C 1
ATOM 1397 O O . VAL A 1 180 ? 6.303 2.845 -18.532 1.00 90.94 180 VAL A O 1
ATOM 1400 N N . PRO A 1 181 ? 5.986 0.890 -17.476 1.00 89.31 181 PRO A N 1
ATOM 1401 C CA . PRO A 1 181 ? 4.739 0.605 -18.193 1.00 89.31 181 PRO A CA 1
ATOM 1402 C C . PRO A 1 181 ? 3.648 1.663 -18.012 1.00 89.31 181 PRO A C 1
ATOM 1404 O O . PRO A 1 181 ? 2.718 1.714 -18.813 1.00 89.31 181 PRO A O 1
ATOM 1407 N N . LYS A 1 182 ? 3.746 2.478 -16.954 1.00 89.94 182 LYS A N 1
ATOM 1408 C CA . LYS A 1 182 ? 2.775 3.522 -16.621 1.00 89.94 182 LYS A CA 1
ATOM 1409 C C . LYS A 1 182 ? 3.141 4.871 -17.222 1.00 89.94 182 LYS A C 1
ATOM 1411 O O . LYS A 1 182 ? 2.262 5.711 -17.293 1.00 89.94 182 LYS A O 1
ATOM 1416 N N . LEU A 1 183 ? 4.405 5.098 -17.581 1.00 92.06 183 LEU A N 1
ATOM 1417 C CA . LEU A 1 183 ? 4.888 6.420 -17.970 1.00 92.06 183 LEU A CA 1
ATOM 1418 C C . LEU A 1 183 ? 4.479 6.790 -19.397 1.00 92.06 183 LEU A C 1
ATOM 1420 O O . LEU A 1 183 ? 4.467 5.954 -20.303 1.00 92.06 183 LEU A O 1
ATOM 1424 N N . LEU A 1 184 ? 4.222 8.080 -19.596 1.00 92.19 184 LEU A N 1
ATOM 1425 C CA . LEU A 1 184 ? 4.138 8.696 -20.912 1.00 92.19 184 LEU A CA 1
ATOM 1426 C C . LEU A 1 184 ? 5.511 8.671 -21.607 1.00 92.19 184 LEU A C 1
ATOM 1428 O O . LEU A 1 184 ? 6.534 8.732 -20.923 1.00 92.19 184 LEU A O 1
ATOM 1432 N N . PRO A 1 185 ? 5.564 8.645 -22.953 1.00 88.62 185 PRO A N 1
ATOM 1433 C CA . PRO A 1 185 ? 6.825 8.583 -23.697 1.00 88.62 185 PRO A CA 1
ATOM 1434 C C . PRO A 1 185 ? 7.856 9.650 -23.296 1.00 88.62 185 PRO A C 1
ATOM 1436 O O . PRO A 1 185 ? 9.030 9.329 -23.111 1.00 88.62 185 PRO A O 1
ATOM 1439 N N . ASP A 1 186 ? 7.416 10.894 -23.093 1.00 90.50 186 ASP A N 1
ATOM 1440 C CA . ASP A 1 186 ? 8.298 12.001 -22.701 1.00 90.50 186 ASP A CA 1
ATOM 1441 C C . ASP A 1 186 ? 8.848 11.820 -21.273 1.00 90.50 186 ASP A C 1
ATOM 1443 O O . ASP A 1 186 ? 10.030 12.063 -21.010 1.00 90.50 186 ASP A O 1
ATOM 1447 N N . ASP A 1 187 ? 8.023 11.296 -20.362 1.00 94.94 187 ASP A N 1
ATOM 1448 C CA . ASP A 1 187 ? 8.400 11.028 -18.971 1.00 94.94 187 ASP A CA 1
ATOM 1449 C C . ASP A 1 187 ? 9.352 9.824 -18.840 1.00 94.94 187 ASP A C 1
ATOM 1451 O O . ASP A 1 187 ? 10.100 9.751 -17.867 1.00 94.94 187 ASP A O 1
ATOM 1455 N N . ILE A 1 188 ? 9.384 8.891 -19.805 1.00 92.25 188 ILE A N 1
ATOM 1456 C CA . ILE A 1 188 ? 10.342 7.765 -19.805 1.00 92.25 188 ILE A CA 1
ATOM 1457 C C . ILE A 1 188 ? 11.783 8.282 -19.888 1.00 92.25 188 ILE A C 1
ATOM 1459 O O . ILE A 1 188 ? 12.672 7.780 -19.191 1.00 92.25 188 ILE A O 1
ATOM 1463 N N . SER A 1 189 ? 12.018 9.301 -20.718 1.00 91.88 189 SER A N 1
ATOM 1464 C CA . SER A 1 189 ? 13.344 9.908 -20.871 1.00 91.88 189 SER A CA 1
ATOM 1465 C C . SER A 1 189 ? 13.768 10.619 -19.586 1.00 91.88 189 SER A C 1
ATOM 1467 O O . SER A 1 189 ? 14.888 10.429 -19.114 1.00 91.88 189 SER A O 1
ATOM 1469 N N . LEU A 1 190 ? 12.851 11.371 -18.970 1.00 94.00 190 LEU A N 1
ATOM 1470 C CA . LEU A 1 190 ? 13.101 12.048 -17.697 1.00 94.00 190 LEU A CA 1
ATOM 1471 C C . LEU A 1 190 ? 13.342 11.049 -16.557 1.00 94.00 190 LEU A C 1
ATOM 1473 O O . LEU A 1 190 ? 14.307 11.190 -15.808 1.00 94.00 190 LEU A O 1
ATOM 1477 N N . PHE A 1 191 ? 12.526 9.998 -16.463 1.00 95.12 191 PHE A N 1
ATOM 1478 C CA . PHE A 1 191 ? 12.715 8.916 -15.500 1.00 95.12 191 PHE A CA 1
ATOM 1479 C C . PHE A 1 191 ? 14.083 8.245 -15.653 1.00 95.12 191 PHE A C 1
ATOM 1481 O O . PHE A 1 191 ? 14.740 7.967 -14.653 1.00 95.12 191 PHE A O 1
ATOM 1488 N N . SER A 1 192 ? 14.536 8.015 -16.887 1.00 93.06 192 SER A N 1
ATOM 1489 C CA . SER A 1 192 ? 15.848 7.415 -17.150 1.00 93.06 192 SER A CA 1
ATOM 1490 C C . SER A 1 192 ? 16.991 8.294 -16.631 1.00 93.06 192 SER A C 1
ATOM 1492 O O . SER A 1 192 ? 17.921 7.775 -16.016 1.00 93.06 192 SER A O 1
ATOM 1494 N N . SER A 1 193 ? 16.892 9.616 -16.796 1.00 93.31 193 SER A N 1
ATOM 1495 C CA . SER A 1 193 ? 17.850 10.572 -16.222 1.00 93.31 193 SER A CA 1
ATOM 1496 C C . SER A 1 193 ? 17.845 10.536 -14.691 1.00 93.31 193 SER A C 1
ATOM 1498 O O . SER A 1 193 ? 18.895 10.371 -14.078 1.00 93.31 193 SER A O 1
ATOM 1500 N N . LEU A 1 194 ? 16.661 10.581 -14.067 1.00 95.19 194 LEU A N 1
ATOM 1501 C CA . LEU A 1 194 ? 16.521 10.491 -12.606 1.00 95.19 194 LEU A CA 1
ATOM 1502 C C . LEU A 1 194 ? 17.062 9.174 -12.044 1.00 95.19 194 LEU A C 1
ATOM 1504 O O . LEU A 1 194 ? 17.646 9.137 -10.960 1.00 95.19 194 LEU A O 1
ATOM 1508 N N . LEU A 1 195 ? 16.858 8.076 -12.773 1.00 94.56 195 LEU A N 1
ATOM 1509 C CA . LEU A 1 195 ? 17.376 6.771 -12.401 1.00 94.56 195 LEU A CA 1
ATOM 1510 C C . LEU A 1 195 ? 18.906 6.770 -12.424 1.00 94.56 195 LEU A C 1
ATOM 1512 O O . LEU A 1 195 ? 19.498 6.276 -11.471 1.00 94.56 195 LEU A O 1
ATOM 1516 N N . LEU A 1 196 ? 19.535 7.338 -13.457 1.00 93.06 196 LEU A N 1
ATOM 1517 C CA . LEU A 1 196 ? 20.995 7.439 -13.567 1.00 93.06 196 LEU A CA 1
ATOM 1518 C C . LEU A 1 196 ? 21.607 8.346 -12.493 1.00 93.06 196 LEU A C 1
ATOM 1520 O O . LEU A 1 196 ? 22.665 8.018 -11.958 1.00 93.06 196 LEU A O 1
ATOM 1524 N N . ASP A 1 197 ? 20.925 9.428 -12.116 1.00 92.31 197 ASP A N 1
ATOM 1525 C CA . ASP A 1 197 ? 21.373 10.319 -11.037 1.00 92.31 197 ASP A CA 1
ATOM 1526 C C . ASP A 1 197 ? 21.458 9.592 -9.684 1.00 92.31 197 ASP A C 1
ATOM 1528 O O . ASP A 1 197 ? 22.360 9.835 -8.879 1.00 92.31 197 ASP A O 1
ATOM 1532 N N . VAL A 1 198 ? 20.522 8.674 -9.423 1.00 93.81 198 VAL A N 1
ATOM 1533 C CA . VAL A 1 198 ? 20.472 7.890 -8.177 1.00 93.81 198 VAL A CA 1
ATOM 1534 C C . VAL A 1 198 ? 21.308 6.605 -8.270 1.00 93.81 198 VAL A C 1
ATOM 1536 O O . VAL A 1 198 ? 21.896 6.154 -7.279 1.00 93.81 198 VAL A O 1
ATOM 1539 N N . PHE A 1 199 ? 21.366 6.011 -9.459 1.00 91.81 199 PHE A N 1
ATOM 1540 C CA . PHE A 1 199 ? 22.023 4.748 -9.770 1.00 91.81 199 PHE A CA 1
ATOM 1541 C C . PHE A 1 199 ? 22.932 4.929 -11.003 1.00 91.81 199 PHE A C 1
ATOM 1543 O O . PHE A 1 199 ? 22.530 4.602 -12.120 1.00 91.81 199 PHE A O 1
ATOM 1550 N N . PRO A 1 200 ? 24.183 5.401 -10.827 1.00 86.00 200 PRO A N 1
ATOM 1551 C CA . PRO A 1 200 ? 25.070 5.774 -11.940 1.00 86.00 200 PRO A CA 1
ATOM 1552 C C . PRO A 1 200 ? 25.383 4.656 -12.944 1.00 86.00 200 PRO A C 1
ATOM 1554 O O . PRO A 1 200 ? 25.741 4.931 -14.084 1.00 86.00 200 PRO A O 1
ATOM 1557 N N . ASN A 1 201 ? 25.250 3.392 -12.529 1.00 81.38 201 ASN A N 1
ATOM 1558 C CA . ASN A 1 201 ? 25.485 2.217 -13.372 1.00 81.38 201 ASN A CA 1
ATOM 1559 C C . ASN A 1 201 ? 24.181 1.563 -13.866 1.00 81.38 201 ASN A C 1
ATOM 1561 O O . ASN A 1 201 ? 24.210 0.437 -14.366 1.00 81.38 201 ASN A O 1
ATOM 1565 N N . ALA A 1 202 ? 23.031 2.222 -13.697 1.00 78.38 202 ALA A N 1
ATOM 1566 C CA . ALA A 1 202 ? 21.747 1.666 -14.092 1.00 78.38 202 ALA A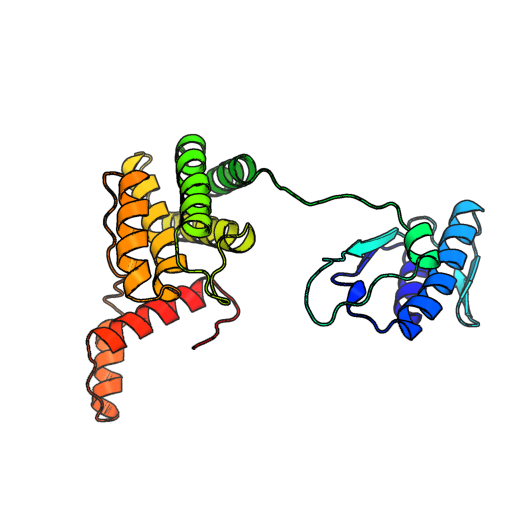 CA 1
ATOM 1567 C C . ALA A 1 202 ? 21.640 1.515 -15.610 1.00 78.38 202 ALA A C 1
ATOM 1569 O O . ALA A 1 202 ? 21.893 2.444 -16.372 1.00 78.38 202 ALA A O 1
ATOM 1570 N N . GLN A 1 203 ? 21.188 0.342 -16.049 1.00 73.31 203 GLN A N 1
ATOM 1571 C CA . GLN A 1 203 ? 20.760 0.125 -17.425 1.00 73.31 203 GLN A CA 1
ATOM 1572 C C . GLN A 1 203 ? 19.254 -0.122 -17.434 1.00 73.31 203 GLN A C 1
ATOM 1574 O O . GLN A 1 203 ? 18.776 -1.106 -16.867 1.00 73.31 203 GLN A O 1
ATOM 1579 N N . VAL A 1 204 ? 18.506 0.756 -18.104 1.00 66.62 204 VAL A N 1
ATOM 1580 C CA . VAL A 1 204 ? 17.086 0.528 -18.394 1.00 66.62 204 VAL A CA 1
ATOM 1581 C C . VAL A 1 204 ? 17.012 -0.482 -19.534 1.00 66.62 204 VAL A C 1
ATOM 1583 O O . VAL A 1 204 ? 17.003 -0.123 -20.708 1.00 66.62 204 VAL A O 1
ATOM 1586 N N . LYS A 1 205 ? 17.038 -1.772 -19.199 1.00 67.12 205 LYS A N 1
ATOM 1587 C CA . LYS A 1 205 ? 16.780 -2.838 -20.171 1.00 67.12 205 LYS A CA 1
ATOM 1588 C C . LYS A 1 205 ? 15.308 -3.212 -20.140 1.00 67.12 205 LYS A C 1
ATOM 1590 O O . LYS A 1 205 ? 14.736 -3.399 -19.066 1.00 67.12 205 LYS A O 1
ATOM 1595 N N . GLY A 1 206 ? 14.723 -3.355 -21.326 1.00 63.47 206 GLY A N 1
ATOM 1596 C CA . GLY A 1 206 ? 13.396 -3.937 -21.480 1.00 63.47 206 GLY A CA 1
ATOM 1597 C C . GLY A 1 206 ? 13.355 -5.352 -20.904 1.00 63.47 206 GLY A C 1
ATOM 1598 O O . GLY A 1 206 ? 14.338 -6.098 -20.963 1.00 63.47 206 GLY A O 1
ATOM 1599 N N . PHE A 1 207 ? 12.215 -5.717 -20.321 1.00 67.62 207 PHE A N 1
ATOM 1600 C CA . PHE A 1 207 ? 11.965 -7.095 -19.927 1.00 67.62 207 PHE A CA 1
ATOM 1601 C C . PHE A 1 207 ? 11.844 -7.951 -21.193 1.00 67.62 207 PHE A C 1
ATOM 1603 O O . PHE A 1 207 ? 11.009 -7.677 -22.051 1.00 67.62 207 PHE A O 1
ATOM 1610 N N . SER A 1 208 ? 12.700 -8.962 -21.306 1.00 67.44 208 SER A N 1
ATOM 1611 C CA . SER A 1 208 ? 12.647 -9.983 -22.351 1.00 67.44 208 SER A CA 1
ATOM 1612 C C . SER A 1 208 ? 12.383 -11.331 -21.695 1.00 67.44 208 SER A C 1
ATOM 1614 O O . SER A 1 208 ? 13.041 -11.702 -20.720 1.00 67.44 208 SER A O 1
ATOM 1616 N N . ASP A 1 209 ? 11.389 -12.033 -22.224 1.00 76.00 209 ASP A N 1
ATOM 1617 C CA . ASP A 1 209 ? 11.137 -13.436 -21.941 1.00 76.00 209 ASP A CA 1
ATOM 1618 C C . ASP A 1 209 ? 11.300 -14.201 -23.255 1.00 76.00 209 ASP A C 1
ATOM 1620 O O . ASP A 1 209 ? 10.398 -14.240 -24.098 1.00 76.00 209 ASP A O 1
ATOM 1624 N N . ASP A 1 210 ? 12.487 -14.784 -23.426 1.00 77.56 210 ASP A N 1
ATOM 1625 C CA . ASP A 1 210 ? 12.865 -15.529 -24.629 1.00 77.56 210 ASP A CA 1
ATOM 1626 C C . ASP A 1 210 ? 11.974 -16.763 -24.851 1.00 77.56 210 ASP A C 1
ATOM 1628 O O . ASP A 1 210 ? 11.927 -17.302 -25.954 1.00 77.56 210 ASP A O 1
ATOM 1632 N N . THR A 1 211 ? 11.242 -17.211 -23.821 1.00 85.69 211 THR A N 1
ATOM 1633 C CA . THR A 1 211 ? 10.292 -18.323 -23.942 1.00 85.69 211 THR A CA 1
ATOM 1634 C C . THR A 1 211 ? 8.931 -17.864 -24.447 1.00 85.69 211 THR A C 1
ATOM 1636 O O . THR A 1 211 ? 8.296 -18.573 -25.224 1.00 85.69 211 THR A O 1
ATOM 1639 N N . LEU A 1 212 ? 8.486 -16.668 -24.056 1.00 87.00 212 LEU A N 1
ATOM 1640 C CA . LEU A 1 212 ? 7.177 -16.142 -24.435 1.00 87.00 212 LEU A CA 1
ATOM 1641 C C . LEU A 1 212 ? 7.180 -15.515 -25.836 1.00 87.00 212 LEU A C 1
ATOM 1643 O O . LEU A 1 212 ? 6.181 -15.611 -26.549 1.00 87.00 212 LEU A O 1
ATOM 1647 N N . LEU A 1 213 ? 8.297 -14.908 -26.245 1.00 89.00 213 LEU A N 1
ATOM 1648 C CA . LEU A 1 213 ? 8.451 -14.277 -27.558 1.00 89.00 213 LEU A CA 1
ATOM 1649 C C . LEU A 1 213 ? 8.032 -15.175 -28.745 1.00 89.00 213 LEU A C 1
ATOM 1651 O O . LEU A 1 213 ? 7.156 -14.750 -29.503 1.00 89.00 213 LEU A O 1
ATOM 1655 N N . PRO A 1 214 ? 8.544 -16.416 -28.899 1.00 91.25 214 PRO A N 1
ATOM 1656 C CA . PRO A 1 214 ? 8.164 -17.271 -30.026 1.00 91.25 214 PRO A CA 1
ATOM 1657 C C . PRO A 1 214 ? 6.677 -17.653 -30.006 1.00 91.25 214 PRO A C 1
ATOM 1659 O O . PRO A 1 214 ? 6.067 -17.829 -31.058 1.00 91.25 214 PRO A O 1
ATOM 1662 N N . HIS A 1 215 ? 6.064 -17.754 -28.821 1.00 92.81 215 HIS A N 1
ATOM 1663 C CA . HIS A 1 215 ? 4.633 -18.033 -28.701 1.00 92.81 215 HIS A CA 1
ATOM 1664 C C . HIS A 1 215 ? 3.774 -16.840 -29.128 1.00 92.81 215 HIS A C 1
ATOM 1666 O O . HIS A 1 215 ? 2.755 -17.036 -29.786 1.00 92.81 215 HIS A O 1
ATOM 1672 N N . ILE A 1 216 ? 4.187 -15.612 -28.797 1.00 91.38 216 ILE A N 1
ATOM 1673 C CA . ILE A 1 216 ? 3.506 -14.397 -29.264 1.00 91.38 216 ILE A CA 1
ATOM 1674 C C . ILE A 1 216 ? 3.572 -14.311 -30.789 1.00 91.38 216 ILE A C 1
ATOM 1676 O O . ILE A 1 216 ? 2.554 -14.059 -31.429 1.00 91.38 216 ILE A O 1
ATOM 1680 N N . GLU A 1 217 ? 4.747 -14.537 -31.376 1.00 91.88 217 GLU A N 1
ATOM 1681 C CA . GLU A 1 217 ? 4.933 -14.488 -32.829 1.00 91.88 217 GLU A CA 1
ATOM 1682 C C . GLU A 1 217 ? 4.097 -15.550 -33.554 1.00 91.88 217 GLU A C 1
ATOM 1684 O O . GLU A 1 217 ? 3.435 -15.230 -34.544 1.00 91.88 217 GLU A O 1
ATOM 1689 N N . ALA A 1 218 ? 4.054 -16.779 -33.027 1.00 94.06 218 ALA A N 1
ATOM 1690 C CA . ALA A 1 218 ? 3.226 -17.855 -33.570 1.00 94.06 218 ALA A CA 1
ATOM 1691 C C . ALA A 1 218 ? 1.731 -17.496 -33.552 1.00 94.06 218 ALA A C 1
ATOM 1693 O O . ALA A 1 218 ? 1.067 -17.579 -34.582 1.00 94.06 218 ALA A O 1
ATOM 1694 N N . VAL A 1 219 ? 1.215 -17.011 -32.415 1.00 95.31 219 VAL A N 1
ATOM 1695 C CA . VAL A 1 219 ? -0.194 -16.600 -32.300 1.00 95.31 219 VAL A CA 1
ATOM 1696 C C . VAL A 1 219 ? -0.498 -15.416 -33.219 1.00 95.31 219 VAL A C 1
ATOM 1698 O O . VAL A 1 219 ? -1.527 -15.409 -33.885 1.00 95.31 219 VAL A O 1
ATOM 1701 N N . CYS A 1 220 ? 0.387 -14.423 -33.317 1.00 94.38 220 CYS A N 1
ATOM 1702 C CA . CYS A 1 220 ? 0.203 -13.326 -34.268 1.00 94.38 220 CYS A CA 1
ATOM 1703 C C . CYS A 1 220 ? 0.081 -13.854 -35.704 1.00 94.38 220 CYS A C 1
ATOM 1705 O O . CYS A 1 220 ? -0.860 -13.481 -36.402 1.00 94.38 220 CYS A O 1
ATOM 1707 N N . SER A 1 221 ? 0.964 -14.771 -36.109 1.00 94.31 221 SER A N 1
ATOM 1708 C CA . SER A 1 221 ? 0.934 -15.382 -37.439 1.00 94.31 221 SER A CA 1
ATOM 1709 C C . SER A 1 221 ? -0.362 -16.157 -37.705 1.00 94.31 221 SER A C 1
ATOM 1711 O O . SER A 1 221 ? -0.953 -15.990 -38.771 1.00 94.31 221 SER A O 1
ATOM 1713 N N . ASP A 1 222 ? -0.836 -16.957 -36.747 1.00 96.69 222 ASP A N 1
ATOM 1714 C CA . ASP A 1 222 ? -2.054 -17.772 -36.888 1.00 96.69 222 ASP A CA 1
ATOM 1715 C C . ASP A 1 222 ? -3.316 -16.924 -37.112 1.00 96.69 222 ASP A C 1
ATOM 1717 O O . ASP A 1 222 ? -4.226 -17.325 -37.839 1.00 96.69 222 ASP A O 1
ATOM 1721 N N . TYR A 1 223 ? -3.365 -15.730 -36.518 1.00 95.25 223 TYR A N 1
ATOM 1722 C CA . TYR A 1 223 ? -4.476 -14.788 -36.669 1.00 95.25 223 TYR A CA 1
ATOM 1723 C C . TYR A 1 223 ? -4.252 -13.741 -37.777 1.00 95.25 223 TYR A C 1
ATOM 1725 O O . TYR A 1 223 ? -5.103 -12.873 -37.977 1.00 95.25 223 TYR A O 1
ATOM 1733 N N . GLY A 1 224 ? -3.135 -13.808 -38.512 1.00 94.31 224 GLY A N 1
ATOM 1734 C CA . GLY A 1 224 ? -2.808 -12.866 -39.588 1.00 94.31 224 GLY A CA 1
ATOM 1735 C C . GLY A 1 224 ? -2.366 -11.473 -39.115 1.00 94.31 224 GLY A C 1
ATOM 1736 O O . GLY A 1 224 ? -2.478 -10.506 -39.868 1.00 94.31 224 GLY A O 1
ATOM 1737 N N . TYR A 1 225 ? -1.874 -11.353 -37.880 1.00 94.56 225 TYR A N 1
ATOM 1738 C CA . TYR A 1 225 ? -1.301 -10.130 -37.315 1.00 94.56 225 TYR A CA 1
ATOM 1739 C C . TYR A 1 225 ? 0.229 -10.100 -37.428 1.00 94.56 225 TYR A C 1
ATOM 1741 O O . TYR A 1 225 ? 0.900 -11.130 -37.424 1.00 94.56 225 TYR A O 1
ATOM 1749 N N . THR A 1 226 ? 0.802 -8.894 -37.438 1.00 91.88 226 THR A N 1
ATOM 1750 C CA . THR A 1 226 ? 2.257 -8.690 -37.371 1.00 91.88 226 THR A CA 1
ATOM 1751 C C . THR A 1 226 ? 2.677 -8.364 -35.941 1.00 91.88 226 THR A C 1
ATOM 1753 O O . THR A 1 226 ? 2.217 -7.376 -35.366 1.00 91.88 226 THR A O 1
ATOM 1756 N N . ALA A 1 227 ? 3.599 -9.149 -35.382 1.00 91.56 227 ALA A N 1
ATOM 1757 C CA . ALA A 1 227 ? 4.196 -8.890 -34.074 1.00 91.56 227 ALA A CA 1
ATOM 1758 C C . ALA A 1 227 ? 5.177 -7.702 -34.150 1.00 91.56 227 ALA A C 1
ATOM 1760 O O . ALA A 1 227 ? 6.380 -7.874 -34.330 1.00 91.56 227 ALA A O 1
ATOM 1761 N N . SER A 1 228 ? 4.664 -6.470 -34.063 1.00 92.62 228 SER A N 1
ATOM 1762 C CA . SER A 1 228 ? 5.524 -5.283 -34.038 1.00 92.62 228 SER A CA 1
ATOM 1763 C C . SER A 1 228 ? 6.341 -5.226 -32.734 1.00 92.62 228 SER A C 1
ATOM 1765 O O . SER A 1 228 ? 5.841 -5.649 -31.687 1.00 92.62 228 SER A O 1
ATOM 1767 N N . PRO A 1 229 ? 7.563 -4.658 -32.738 1.00 89.19 229 PRO A N 1
ATOM 1768 C CA . PRO A 1 229 ? 8.387 -4.575 -31.528 1.00 89.19 229 PRO A CA 1
ATOM 1769 C C . PRO A 1 229 ? 7.679 -3.885 -30.353 1.00 89.19 229 PRO A C 1
ATOM 1771 O O . PRO A 1 229 ? 7.760 -4.351 -29.222 1.00 89.19 229 PRO A O 1
ATOM 1774 N N . GLN A 1 230 ? 6.915 -2.823 -30.630 1.00 88.06 230 GLN A N 1
ATOM 1775 C CA . GLN A 1 230 ? 6.128 -2.104 -29.622 1.00 88.06 230 GLN A CA 1
ATOM 1776 C C . GLN A 1 230 ? 5.000 -2.966 -29.042 1.00 88.06 230 GLN A C 1
ATOM 1778 O O . GLN A 1 230 ? 4.737 -2.921 -27.841 1.00 88.06 230 GLN A O 1
ATOM 1783 N N . PHE A 1 231 ? 4.331 -3.760 -29.882 1.00 90.12 231 PHE A N 1
ATOM 1784 C CA . PHE A 1 231 ? 3.269 -4.659 -29.440 1.00 90.12 231 PHE A CA 1
ATOM 1785 C C . PHE A 1 231 ? 3.821 -5.760 -28.530 1.00 90.12 231 PHE A C 1
ATOM 1787 O O . PHE A 1 231 ? 3.294 -5.988 -27.441 1.00 90.12 231 PHE A O 1
ATOM 1794 N N . VAL A 1 232 ? 4.929 -6.381 -28.941 1.00 90.44 232 VAL A N 1
ATOM 1795 C CA . VAL A 1 232 ? 5.639 -7.388 -28.145 1.00 90.44 232 VAL A CA 1
ATOM 1796 C C . VAL A 1 232 ? 6.091 -6.799 -26.809 1.00 90.44 232 VAL A C 1
ATOM 1798 O O . VAL A 1 232 ? 5.830 -7.390 -25.764 1.00 90.44 232 VAL A O 1
ATOM 1801 N N . GLU A 1 233 ? 6.698 -5.611 -26.813 1.00 87.88 233 GLU A N 1
ATOM 1802 C CA . GLU A 1 233 ? 7.134 -4.937 -25.588 1.00 87.88 233 GLU A CA 1
ATOM 1803 C C . GLU A 1 233 ? 5.966 -4.705 -24.617 1.00 87.88 233 GLU A C 1
ATOM 1805 O O . GLU A 1 233 ? 6.081 -4.986 -23.422 1.00 87.88 233 GLU A O 1
ATOM 1810 N N . LYS A 1 234 ? 4.810 -4.247 -25.114 1.00 89.75 234 LYS A N 1
ATOM 1811 C CA . LYS A 1 234 ? 3.626 -4.021 -24.273 1.00 89.75 234 LYS A CA 1
ATOM 1812 C C . LYS A 1 234 ? 3.034 -5.315 -23.722 1.00 89.75 234 LYS A C 1
ATOM 1814 O O . LYS A 1 234 ? 2.614 -5.327 -22.565 1.00 89.75 234 LYS A O 1
ATOM 1819 N N . LEU A 1 235 ? 3.057 -6.409 -24.483 1.00 90.56 235 LEU A N 1
ATOM 1820 C CA . LEU A 1 235 ? 2.660 -7.728 -23.980 1.00 90.56 235 LEU A CA 1
ATOM 1821 C C . LEU A 1 235 ? 3.589 -8.220 -22.864 1.00 90.56 235 LEU A C 1
ATOM 1823 O O . LEU A 1 235 ? 3.103 -8.704 -21.840 1.00 90.56 235 LEU A O 1
ATOM 1827 N N . MET A 1 236 ? 4.901 -8.029 -23.017 1.00 88.44 236 MET A N 1
ATOM 1828 C CA . MET A 1 236 ? 5.890 -8.361 -21.984 1.00 88.44 236 MET A CA 1
ATOM 1829 C C . MET A 1 236 ? 5.667 -7.541 -20.707 1.00 88.44 236 MET A C 1
ATOM 1831 O O . MET A 1 236 ? 5.613 -8.086 -19.603 1.00 88.44 236 MET A O 1
ATOM 1835 N N . GLN A 1 237 ? 5.456 -6.228 -20.847 1.00 88.38 237 GLN A N 1
ATOM 1836 C CA . GLN A 1 237 ? 5.134 -5.341 -19.724 1.00 88.38 237 GLN A CA 1
ATOM 1837 C C . GLN A 1 237 ? 3.830 -5.758 -19.023 1.00 88.38 237 GLN A C 1
ATOM 1839 O O . GLN A 1 237 ? 3.751 -5.746 -17.790 1.00 88.38 237 GLN A O 1
ATOM 1844 N N . LEU A 1 238 ? 2.810 -6.162 -19.787 1.00 90.06 238 LEU A N 1
ATOM 1845 C CA . LEU A 1 238 ? 1.538 -6.633 -19.246 1.00 90.06 238 LEU A CA 1
ATOM 1846 C C . LEU A 1 238 ? 1.699 -7.945 -18.466 1.00 90.06 238 LEU A C 1
ATOM 1848 O O . LEU A 1 238 ? 1.240 -8.021 -17.326 1.00 90.06 238 LEU A O 1
ATOM 1852 N N . GLN A 1 239 ? 2.383 -8.946 -19.029 1.00 87.62 239 GLN A N 1
ATOM 1853 C CA . GLN A 1 239 ? 2.685 -10.212 -18.346 1.00 87.62 239 GLN A CA 1
ATOM 1854 C C . GLN A 1 239 ? 3.421 -9.954 -17.025 1.00 87.62 239 GLN A C 1
ATOM 1856 O O . GLN A 1 239 ? 3.037 -10.483 -15.978 1.00 87.62 239 GLN A O 1
ATOM 1861 N N . GLN A 1 240 ? 4.443 -9.094 -17.050 1.00 82.81 240 GLN A N 1
ATOM 1862 C CA . GLN A 1 240 ? 5.189 -8.733 -15.851 1.00 82.81 240 GLN A CA 1
ATOM 1863 C C . GLN A 1 240 ? 4.280 -8.065 -14.810 1.00 82.81 240 GLN A C 1
ATOM 1865 O O . GLN A 1 240 ? 4.305 -8.438 -13.636 1.00 82.81 240 GLN A O 1
ATOM 1870 N N . THR A 1 241 ? 3.433 -7.125 -15.229 1.00 86.12 241 THR A N 1
ATOM 1871 C CA . THR A 1 241 ? 2.501 -6.431 -14.330 1.00 86.12 241 THR A CA 1
ATOM 1872 C C . THR A 1 241 ? 1.504 -7.407 -13.697 1.00 86.12 241 THR A C 1
ATOM 1874 O O . THR A 1 241 ? 1.282 -7.345 -12.487 1.00 86.12 241 THR A O 1
ATOM 1877 N N . LEU A 1 242 ? 0.967 -8.352 -14.475 1.00 88.00 242 LEU A N 1
ATOM 1878 C CA . LEU A 1 242 ? 0.049 -9.398 -14.005 1.00 88.00 242 LEU A CA 1
ATOM 1879 C C . LEU A 1 242 ? 0.706 -10.379 -13.023 1.00 88.00 242 LEU A C 1
ATOM 1881 O O . LEU A 1 242 ? 0.030 -10.909 -12.146 1.00 88.00 242 LEU A O 1
ATOM 1885 N N . SER A 1 243 ? 2.020 -10.602 -13.125 1.00 81.19 243 SER A N 1
ATOM 1886 C CA . SER A 1 243 ? 2.743 -11.450 -12.165 1.00 81.19 243 SER A CA 1
ATOM 1887 C C . SER A 1 243 ? 2.884 -10.809 -10.776 1.00 81.19 243 SER A C 1
ATOM 1889 O O . SER A 1 243 ? 3.005 -11.511 -9.773 1.00 81.19 243 SER A O 1
ATOM 1891 N N . ILE A 1 244 ? 2.847 -9.473 -10.707 1.00 77.94 244 ILE A N 1
ATOM 1892 C CA . ILE A 1 244 ? 3.056 -8.697 -9.475 1.00 77.94 244 ILE A CA 1
ATOM 1893 C C . ILE A 1 244 ? 1.721 -8.249 -8.866 1.00 77.94 244 ILE A C 1
ATOM 1895 O O . ILE A 1 244 ? 1.569 -8.217 -7.642 1.00 77.94 244 ILE A O 1
ATOM 1899 N N . HIS A 1 245 ? 0.754 -7.878 -9.706 1.00 81.12 245 HIS A N 1
ATOM 1900 C CA . HIS A 1 245 ? -0.494 -7.248 -9.296 1.00 81.12 245 HIS A CA 1
ATOM 1901 C C . HIS A 1 245 ? -1.711 -8.115 -9.608 1.00 81.12 245 HIS A C 1
ATOM 1903 O O . HIS A 1 245 ? -1.848 -8.662 -10.694 1.00 81.12 245 HIS A O 1
ATOM 1909 N N . HIS A 1 246 ? -2.652 -8.161 -8.662 1.00 84.19 246 HIS A N 1
ATOM 1910 C CA . HIS A 1 246 ? -3.907 -8.897 -8.830 1.00 84.19 246 HIS A CA 1
ATOM 1911 C C . HIS A 1 246 ? -4.876 -8.238 -9.827 1.00 84.19 246 HIS A C 1
ATOM 1913 O O . HIS A 1 246 ? -5.712 -8.916 -10.411 1.00 84.19 246 HIS A O 1
ATOM 1919 N N . GLY A 1 247 ? -4.782 -6.918 -10.015 1.00 87.44 247 GLY A N 1
ATOM 1920 C CA . GLY A 1 247 ? -5.629 -6.162 -10.934 1.00 87.44 247 GLY A CA 1
ATOM 1921 C C . GLY A 1 247 ? -4.803 -5.185 -11.759 1.00 87.44 247 GLY A C 1
ATOM 1922 O O . GLY A 1 247 ? -3.891 -4.546 -11.229 1.00 87.44 247 GLY A O 1
ATOM 1923 N N . VAL A 1 248 ? -5.135 -5.077 -13.045 1.00 89.94 248 VAL A N 1
ATOM 1924 C CA . VAL A 1 248 ? -4.460 -4.217 -14.023 1.00 89.94 248 VAL A CA 1
ATOM 1925 C C . VAL A 1 248 ? -5.513 -3.438 -14.804 1.00 89.94 248 VAL A C 1
ATOM 1927 O O . VAL A 1 248 ? -6.574 -3.972 -15.119 1.00 89.94 248 VAL A O 1
ATOM 1930 N N . MET A 1 249 ? -5.220 -2.174 -15.100 1.00 89.81 249 MET A N 1
ATOM 1931 C CA . MET A 1 249 ? -5.996 -1.355 -16.028 1.00 89.81 249 MET A CA 1
ATOM 1932 C C . MET A 1 249 ? -5.169 -1.160 -17.295 1.00 89.81 249 MET A C 1
ATOM 1934 O O . MET A 1 249 ? -3.997 -0.800 -17.208 1.00 89.81 249 MET A O 1
ATOM 1938 N N . LEU A 1 250 ? -5.783 -1.414 -18.447 1.00 88.94 250 LEU A N 1
ATOM 1939 C CA . LEU A 1 250 ? -5.238 -1.062 -19.753 1.00 88.94 250 LEU A CA 1
ATOM 1940 C C . LEU A 1 250 ? -5.895 0.254 -20.168 1.00 88.94 250 LEU A C 1
ATOM 1942 O O . LEU A 1 250 ? -7.125 0.333 -20.186 1.00 88.94 250 LEU A O 1
ATOM 1946 N N . VAL A 1 251 ? -5.073 1.273 -20.416 1.00 82.50 251 VAL A N 1
ATOM 1947 C CA . VAL A 1 251 ? -5.486 2.634 -20.789 1.00 82.50 251 VAL A CA 1
ATOM 1948 C C . VAL A 1 251 ? -4.954 2.944 -22.175 1.00 82.50 251 VAL A C 1
ATOM 1950 O O . VAL A 1 251 ? -3.781 2.585 -22.425 1.00 82.50 251 VAL A O 1
#

Radius of gyration: 24.92 Å; chains: 1; bounding box: 62×35×72 Å

Foldseek 3Di:
DQVVLQVLQQVLDEDEAEQPQLDDQVVLVLVLVQLVQLVVCLVVVHQWGAGPNDIDGGDNSRHYHYDHDPPDPNGHDRDPSSVVSDDDDDPDDDPQLVVQLVLLVVLVQPCSNLVSVLLLVLLVCLVVPADPDPPDDSDSVLSSLLSVQLSVQCVVVVDPDRDPVVSVQSSLQSNLLSHVLRDDPVRNVVSVVSCCVSPVPDDNDQDDDVVVVVVVCVVCVVVVHDPDPVNVSNVRSVVSCVVRDVDDDDD

InterPro domains:
  IPR026983 Dynein heavy chain [PTHR45703] (1-251)
  IPR027417 P-loop containing nucleoside triphosphate hydrolase [G3DSA:3.40.50.300] (1-92)
  IPR027417 P-loop containing nucleoside triphosphate hydrolase [G3DSA:3.40.50.300] (210-251)
  IPR027417 P-loop containing nucleoside triphosphate hydrolase [SSF52540] (2-154)
  IPR035699 Dynein heavy chain, hydrolytic ATP-binding dynein motor region [PF12774] (1-251)
  IPR043157 Dynein heavy chain, AAA1 domain, small subdomain [G3DSA:1.10.8.710] (93-207)

Sequence (251 aa):
MGRILLGLCETGAWGCFDEFNRLEERILSAVSQQILTIQSAVREGRREIELIGRSLNLNPSIGIFVTMNPGYAGRSNLPDNLKQLFRSVAMTKPDSEMIAQIMLYTQGFRHARLLSRKVVPLFRLCSDQLSSCVHYDFGLRALKSVLAGAGQAKRGMKMQTNKEGEEEEILIKSICGAVVPKLLPDDISLFSSLLLDVFPNAQVKGFSDDTLLPHIEAVCSDYGYTASPQFVEKLMQLQQTLSIHHGVMLV